Protein AF-A0A927A2H3-F1 (afdb_monomer)

Secondary structure (DSSP, 8-state):
-HHHHTTTTTTT--------TTS-HHHHHHHHHHHHHHHS-S---EEEEES-HHHHHHHHHHHHHTT---S-HHHHB--SHHHHHHHTTS--SEEEEEGGGG--HHHHHHHHHHHHHIIIIIS-TTTTT-HHHHHHHHHHHHHHHTTS---S-HHHHHHHHHHHHHHHHHHB-GGG-BGGGTT--

Radius of gyration: 23.09 Å; Cα contacts (8 Å, |Δi|>4): 149; chains: 1; bounding box: 50×44×57 Å

Organism: NCBI:txid2692883

Nearest PDB structures (foldseek):
  6jde-assembly1_B  TM=3.875E-01  e=3.746E+00  Escherichia coli K-12

Structure (mmCIF, N/CA/C/O backbone):
data_AF-A0A927A2H3-F1
#
_entry.id   AF-A0A927A2H3-F1
#
loop_
_atom_site.group_PDB
_atom_site.id
_atom_site.type_symbol
_atom_site.label_atom_id
_atom_site.label_alt_id
_atom_site.label_comp_id
_atom_site.label_asym_id
_atom_site.label_entity_id
_atom_site.label_seq_id
_atom_site.pdbx_PDB_ins_code
_atom_site.Cartn_x
_atom_site.Cartn_y
_atom_site.Cartn_z
_atom_site.occupancy
_atom_site.B_iso_or_equiv
_atom_site.auth_seq_id
_atom_site.auth_comp_id
_atom_site.auth_asym_id
_atom_site.auth_atom_id
_atom_site.pdbx_PDB_model_num
ATOM 1 N N . MET A 1 1 ? 18.313 -14.661 -8.767 1.00 73.81 1 MET A N 1
ATOM 2 C CA . MET A 1 1 ? 17.438 -15.302 -9.780 1.00 73.81 1 MET A CA 1
ATOM 3 C C . MET A 1 1 ? 16.734 -16.523 -9.220 1.00 73.81 1 MET A C 1
ATOM 5 O O . MET A 1 1 ? 15.547 -16.663 -9.470 1.00 73.81 1 MET A O 1
ATOM 9 N N . GLU A 1 2 ? 17.419 -17.384 -8.462 1.00 78.38 2 GLU A N 1
ATOM 10 C CA . GLU A 1 2 ? 16.807 -18.595 -7.898 1.00 78.38 2 GLU A CA 1
ATOM 11 C C . GLU A 1 2 ? 15.585 -18.305 -7.010 1.00 78.38 2 GLU A C 1
ATOM 13 O O . GLU A 1 2 ? 14.553 -18.943 -7.187 1.00 78.38 2 GLU A O 1
ATOM 18 N N . GLY A 1 3 ? 15.638 -17.254 -6.180 1.00 77.69 3 GLY A N 1
ATOM 19 C CA . GLY A 1 3 ? 14.481 -16.813 -5.388 1.00 77.69 3 GLY A CA 1
ATOM 20 C C . GLY A 1 3 ? 13.256 -16.402 -6.217 1.00 77.69 3 GLY A C 1
ATOM 21 O O . GLY A 1 3 ? 12.135 -16.651 -5.797 1.00 77.69 3 GLY A O 1
ATOM 22 N N . VAL A 1 4 ? 13.448 -15.840 -7.420 1.00 82.38 4 VAL A N 1
ATOM 23 C CA . VAL A 1 4 ? 12.333 -15.487 -8.326 1.00 82.38 4 VAL A CA 1
ATOM 24 C C . VAL A 1 4 ? 11.762 -16.738 -8.985 1.00 82.38 4 VAL A C 1
ATOM 26 O O . VAL A 1 4 ? 10.551 -16.888 -9.081 1.00 82.38 4 VAL A O 1
ATOM 29 N N . LYS A 1 5 ? 12.621 -17.689 -9.374 1.00 82.56 5 LYS A N 1
ATOM 30 C CA . LYS A 1 5 ? 12.173 -18.979 -9.923 1.00 82.56 5 LYS A CA 1
ATOM 31 C C . LYS A 1 5 ? 11.382 -19.807 -8.903 1.00 82.56 5 LYS A C 1
ATOM 33 O O . LYS A 1 5 ? 10.501 -20.559 -9.293 1.00 82.56 5 LYS A O 1
ATOM 38 N N . LYS A 1 6 ? 11.682 -19.650 -7.612 1.00 84.88 6 LYS A N 1
ATOM 39 C CA . LYS A 1 6 ? 11.012 -20.329 -6.493 1.00 84.88 6 LYS A CA 1
ATOM 40 C C . LYS A 1 6 ? 9.976 -19.440 -5.784 1.00 84.88 6 LYS A C 1
ATOM 42 O O . LYS A 1 6 ? 9.579 -19.741 -4.664 1.00 84.88 6 LYS A O 1
ATOM 47 N N . ILE A 1 7 ? 9.501 -18.359 -6.415 1.00 84.19 7 ILE A N 1
ATOM 48 C CA . ILE A 1 7 ? 8.644 -17.360 -5.750 1.00 84.19 7 ILE A CA 1
ATOM 49 C C . ILE A 1 7 ? 7.328 -17.947 -5.215 1.00 84.19 7 ILE A C 1
ATOM 51 O O . ILE A 1 7 ? 6.872 -17.544 -4.149 1.00 84.19 7 ILE A O 1
ATOM 55 N N . GLN A 1 8 ? 6.757 -18.949 -5.894 1.00 80.69 8 GLN A N 1
ATOM 56 C CA . GLN A 1 8 ? 5.567 -19.665 -5.417 1.00 80.69 8 GLN A CA 1
ATOM 57 C C . GLN A 1 8 ? 5.848 -20.458 -4.132 1.00 80.69 8 GLN A C 1
ATOM 59 O O . GLN A 1 8 ? 5.052 -20.411 -3.199 1.00 80.69 8 GLN A O 1
ATOM 64 N N . GLN A 1 9 ? 7.009 -21.116 -4.044 1.00 85.69 9 GLN A N 1
ATOM 65 C CA . GLN A 1 9 ? 7.439 -21.847 -2.842 1.00 85.69 9 GLN A CA 1
ATOM 66 C C . GLN A 1 9 ? 7.682 -20.891 -1.664 1.00 85.69 9 GLN A C 1
ATOM 68 O O . GLN A 1 9 ? 7.466 -21.252 -0.512 1.00 85.69 9 GLN A O 1
ATOM 73 N N . ASN A 1 10 ? 8.046 -19.642 -1.959 1.00 80.19 10 ASN A N 1
ATOM 74 C CA . ASN A 1 10 ? 8.275 -18.593 -0.970 1.00 80.19 10 ASN A CA 1
ATOM 75 C C . ASN A 1 10 ? 7.026 -17.741 -0.674 1.00 80.19 10 ASN A C 1
ATOM 77 O O . ASN A 1 10 ? 7.159 -16.625 -0.169 1.00 80.19 10 ASN A O 1
ATOM 81 N N . GLN A 1 11 ? 5.819 -18.210 -1.014 1.00 81.88 11 GLN A N 1
ATOM 82 C CA . GLN A 1 11 ? 4.564 -17.468 -0.802 1.00 81.88 11 GLN A CA 1
ATOM 83 C C . GLN A 1 11 ? 4.583 -16.049 -1.406 1.00 81.88 11 GLN A C 1
ATOM 85 O O . GLN A 1 11 ? 4.126 -15.086 -0.790 1.00 81.88 11 GLN A O 1
ATOM 90 N N . GLY A 1 12 ? 5.180 -15.884 -2.588 1.00 78.81 12 GLY A N 1
ATOM 91 C CA . GLY A 1 12 ? 5.293 -14.580 -3.246 1.00 78.81 12 GLY A CA 1
ATOM 92 C C . GLY A 1 12 ? 6.477 -13.725 -2.778 1.00 78.81 12 GLY A C 1
ATOM 93 O O . GLY A 1 12 ? 6.676 -12.630 -3.299 1.00 78.81 12 GLY A O 1
ATOM 94 N N . LYS A 1 13 ? 7.275 -14.183 -1.805 1.00 82.38 13 LYS A N 1
ATOM 95 C CA . LYS A 1 13 ? 8.333 -13.378 -1.176 1.00 82.38 13 LYS A CA 1
ATOM 96 C C . LYS A 1 13 ? 9.707 -13.664 -1.778 1.00 82.38 13 LYS A C 1
ATOM 98 O O . LYS A 1 13 ? 10.104 -14.806 -1.993 1.00 82.38 13 LYS A O 1
ATOM 103 N N . LEU A 1 14 ? 10.470 -12.597 -1.997 1.00 82.81 14 LEU A N 1
ATOM 104 C CA . LEU A 1 14 ? 11.853 -12.672 -2.479 1.00 82.81 14 LEU A CA 1
ATOM 105 C C . LEU A 1 14 ? 12.894 -12.470 -1.374 1.00 82.81 14 LEU A C 1
ATOM 107 O O . LEU A 1 14 ? 13.984 -13.029 -1.472 1.00 82.81 14 LEU A O 1
ATOM 111 N N . GLY A 1 15 ? 12.557 -11.700 -0.336 1.00 85.44 15 GLY A N 1
ATOM 112 C CA . GLY A 1 15 ? 13.448 -11.358 0.774 1.00 85.44 15 GLY A CA 1
ATOM 113 C C . GLY A 1 15 ? 13.652 -9.849 0.929 1.00 85.44 15 GLY A C 1
ATOM 114 O O . GLY A 1 15 ? 13.016 -9.049 0.244 1.00 85.44 15 GLY A O 1
ATOM 115 N N . VAL A 1 16 ? 14.540 -9.472 1.850 1.00 88.88 16 VAL A N 1
ATOM 116 C CA . VAL A 1 16 ? 14.915 -8.078 2.125 1.00 88.88 16 VAL A CA 1
ATOM 117 C C . VAL A 1 16 ? 16.302 -7.819 1.555 1.00 88.88 16 VAL A C 1
ATOM 119 O O . VAL A 1 16 ? 17.220 -8.608 1.765 1.00 88.88 16 VAL A O 1
ATOM 122 N N . PHE A 1 17 ? 16.455 -6.702 0.846 1.00 87.31 17 PHE A N 1
ATOM 123 C CA . PHE A 1 17 ? 17.740 -6.275 0.305 1.00 87.31 17 PHE A CA 1
ATOM 124 C C . PHE A 1 17 ? 18.186 -4.980 0.985 1.00 87.31 17 PHE A C 1
ATOM 126 O O . PHE A 1 17 ? 17.511 -3.952 0.872 1.00 87.31 17 PHE A O 1
ATOM 133 N N . TRP A 1 18 ? 19.297 -5.049 1.721 1.00 89.50 18 TRP A N 1
ATOM 134 C CA . TRP A 1 18 ? 19.827 -3.942 2.517 1.00 89.50 18 TRP A CA 1
ATOM 135 C C . TRP A 1 18 ? 20.970 -3.234 1.793 1.00 89.50 18 TRP A C 1
ATOM 137 O O . TRP A 1 18 ? 21.848 -3.875 1.224 1.00 89.50 18 TRP A O 1
ATOM 147 N N . HIS A 1 19 ? 20.967 -1.905 1.842 1.00 88.12 19 HIS A N 1
ATOM 148 C CA . HIS A 1 19 ? 21.968 -1.042 1.225 1.00 88.12 19 HIS A CA 1
ATOM 149 C C . HIS A 1 19 ? 22.320 0.106 2.162 1.00 88.12 19 HIS A C 1
ATOM 151 O O . HIS A 1 19 ? 21.474 0.576 2.920 1.00 88.12 19 HIS A O 1
ATOM 157 N N . THR A 1 20 ? 23.542 0.619 2.039 1.00 88.81 20 THR A N 1
ATOM 158 C CA . THR A 1 20 ? 23.899 1.931 2.586 1.00 88.81 20 THR A CA 1
ATOM 159 C C . THR A 1 20 ? 23.332 3.046 1.701 1.00 88.81 20 THR A C 1
ATOM 161 O O . THR A 1 20 ? 23.104 2.859 0.499 1.00 88.81 20 THR A O 1
ATOM 164 N N . GLN A 1 21 ? 23.084 4.224 2.275 1.00 84.62 21 GLN A N 1
ATOM 165 C CA . GLN A 1 21 ? 22.624 5.386 1.512 1.00 84.62 21 GLN A CA 1
ATOM 166 C C . GLN A 1 21 ? 23.661 5.787 0.451 1.00 84.62 21 GLN A C 1
ATOM 168 O O . GLN A 1 21 ? 24.862 5.725 0.693 1.00 84.62 21 GLN A O 1
ATOM 173 N N . GLY A 1 22 ? 23.198 6.168 -0.743 1.00 82.12 22 GLY A N 1
ATOM 174 C CA . GLY A 1 22 ? 24.074 6.576 -1.849 1.00 82.12 22 GLY A CA 1
ATOM 175 C C . GLY A 1 22 ? 24.763 5.430 -2.603 1.00 82.12 22 GLY A C 1
ATOM 176 O O . GLY A 1 22 ? 25.359 5.672 -3.643 1.00 82.12 22 GLY A O 1
ATOM 177 N N . SER A 1 23 ? 24.622 4.171 -2.171 1.00 87.00 23 SER A N 1
ATOM 178 C CA . SER A 1 23 ? 25.273 3.004 -2.803 1.00 87.00 23 SER A CA 1
ATOM 179 C C . SER A 1 23 ? 24.677 2.547 -4.147 1.00 87.00 23 SER A C 1
ATOM 181 O O . SER A 1 23 ? 24.986 1.458 -4.623 1.00 87.00 23 SER A O 1
ATOM 183 N N . GLY A 1 24 ? 23.787 3.332 -4.764 1.00 90.56 24 GLY A N 1
ATOM 184 C CA . GLY A 1 24 ? 23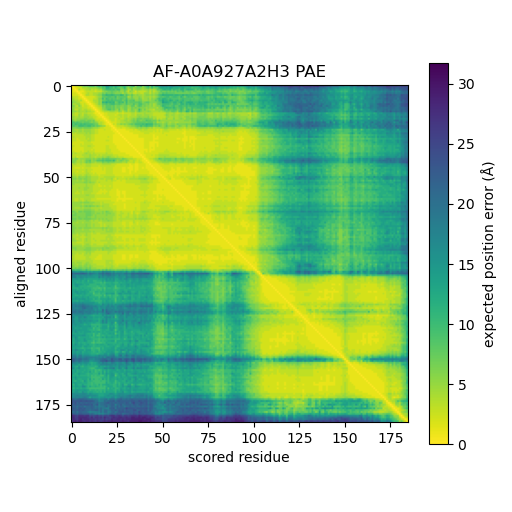.166 2.965 -6.044 1.00 90.56 24 GLY A CA 1
ATOM 185 C C . GLY A 1 24 ? 22.043 1.922 -5.935 1.00 90.56 24 GLY A C 1
ATOM 186 O O . GLY A 1 24 ? 21.832 1.126 -6.854 1.00 90.56 24 GLY A O 1
ATOM 187 N N . LYS A 1 25 ? 21.287 1.923 -4.827 1.00 93.81 25 LYS A N 1
ATOM 188 C CA . LYS A 1 25 ? 20.136 1.021 -4.630 1.00 93.81 25 LYS A CA 1
ATOM 189 C C . LYS A 1 25 ? 19.131 1.089 -5.793 1.00 93.81 25 LYS A C 1
ATOM 191 O O . LYS A 1 25 ? 18.670 0.047 -6.246 1.00 93.81 25 LYS A O 1
ATOM 196 N N . SER A 1 26 ? 18.816 2.283 -6.304 1.00 93.38 26 SER A N 1
ATOM 197 C CA . SER A 1 26 ? 17.890 2.465 -7.437 1.00 93.38 26 SER A CA 1
ATOM 198 C C . SER A 1 26 ? 18.386 1.772 -8.710 1.00 93.38 26 SER A C 1
ATOM 200 O O . SER A 1 26 ? 17.640 1.011 -9.319 1.00 93.38 26 SER A O 1
ATOM 202 N N . TYR A 1 27 ? 19.663 1.929 -9.065 1.00 95.25 27 TYR A N 1
ATOM 203 C CA . TYR A 1 27 ? 20.268 1.225 -10.202 1.00 95.25 27 TYR A CA 1
ATOM 204 C C . TYR A 1 27 ? 20.274 -0.293 -10.015 1.00 95.25 27 TYR A C 1
ATOM 206 O O . TYR A 1 27 ? 20.009 -1.035 -10.959 1.00 95.25 27 TYR A O 1
ATOM 214 N N . SER A 1 28 ? 20.489 -0.777 -8.789 1.00 94.81 28 SER A N 1
ATOM 215 C CA . SER A 1 28 ? 20.369 -2.209 -8.488 1.00 94.81 28 SER A CA 1
ATOM 216 C C . SER A 1 28 ? 18.958 -2.740 -8.791 1.00 94.81 28 SER A C 1
ATOM 218 O O . SER A 1 28 ? 18.825 -3.832 -9.344 1.00 94.81 28 SER A O 1
ATOM 220 N N . MET A 1 29 ? 17.905 -1.955 -8.518 1.00 95.44 29 MET A N 1
ATOM 221 C CA . MET A 1 29 ? 16.524 -2.299 -8.897 1.00 95.44 29 MET A CA 1
ATOM 222 C C . MET A 1 29 ? 16.330 -2.326 -10.420 1.00 95.44 29 MET A C 1
ATOM 224 O O . MET A 1 29 ? 15.690 -3.245 -10.938 1.00 95.44 29 MET A O 1
ATOM 228 N N . VAL A 1 30 ? 16.906 -1.363 -11.149 1.00 96.81 30 VAL A N 1
ATOM 229 C CA . VAL A 1 30 ? 16.882 -1.334 -12.624 1.00 96.81 30 VAL A CA 1
ATOM 230 C C . VAL A 1 30 ? 17.519 -2.604 -13.190 1.00 96.81 30 VAL A C 1
ATOM 232 O O . VAL A 1 30 ? 16.892 -3.324 -13.963 1.00 96.81 30 VAL A O 1
ATOM 235 N N . PHE A 1 31 ? 18.737 -2.946 -12.763 1.00 95.50 31 PHE A N 1
ATOM 236 C CA . PHE A 1 31 ? 19.418 -4.151 -13.244 1.00 95.50 31 PHE A CA 1
ATOM 237 C C . PHE A 1 31 ? 18.660 -5.429 -12.889 1.00 95.50 31 PHE A C 1
ATOM 239 O O . PHE A 1 31 ? 18.587 -6.352 -13.703 1.00 95.50 31 PHE A O 1
ATOM 246 N N . PHE A 1 32 ? 18.082 -5.490 -11.689 1.00 94.94 32 PHE A N 1
ATOM 247 C CA . PHE A 1 32 ? 17.291 -6.630 -11.248 1.00 94.94 32 PHE A CA 1
ATOM 248 C C . PHE A 1 32 ? 16.033 -6.824 -12.101 1.00 94.94 32 PHE A C 1
ATOM 250 O O . PHE A 1 32 ? 15.827 -7.916 -12.637 1.00 94.94 32 PHE A O 1
ATOM 257 N N . SER A 1 33 ? 15.234 -5.769 -12.271 1.00 95.81 33 SER A N 1
ATOM 258 C CA . SER A 1 33 ? 14.005 -5.818 -13.069 1.00 95.81 33 SER A CA 1
ATOM 259 C C . SER A 1 33 ? 14.293 -6.170 -14.529 1.00 95.81 33 SER A C 1
ATOM 261 O O . SER A 1 33 ? 13.710 -7.113 -15.062 1.00 95.81 33 SER A O 1
ATOM 263 N N . GLN A 1 34 ? 15.299 -5.540 -15.140 1.00 96.44 34 GLN A N 1
ATOM 264 C CA . GLN A 1 34 ? 15.718 -5.845 -16.511 1.00 96.44 34 GLN A CA 1
ATOM 265 C C . GLN A 1 34 ? 16.236 -7.279 -16.665 1.00 96.44 34 GLN A C 1
ATOM 267 O O . GLN A 1 34 ? 16.023 -7.920 -17.695 1.00 96.44 34 GLN A O 1
ATOM 272 N N . LYS A 1 35 ? 16.916 -7.825 -15.650 1.00 95.56 35 LYS A N 1
ATOM 273 C CA . LYS A 1 35 ? 17.359 -9.224 -15.674 1.00 95.56 35 LYS A CA 1
ATOM 274 C C . LYS A 1 35 ? 16.177 -10.188 -15.640 1.00 95.56 35 LYS A C 1
ATOM 276 O O . LYS A 1 35 ? 16.239 -11.204 -16.327 1.00 95.56 35 LYS A O 1
ATOM 281 N N . ILE A 1 36 ? 15.129 -9.886 -14.875 1.00 94.62 36 ILE A N 1
ATOM 282 C CA . ILE A 1 36 ? 13.890 -10.675 -14.864 1.00 94.62 36 ILE A CA 1
ATOM 283 C C . ILE A 1 36 ? 13.220 -10.613 -16.234 1.00 94.62 36 ILE A C 1
ATOM 285 O O . ILE A 1 36 ? 13.047 -11.667 -16.840 1.00 94.62 36 ILE A O 1
ATOM 289 N N . LEU A 1 37 ? 12.963 -9.410 -16.755 1.00 94.12 37 LEU A N 1
ATOM 290 C CA . LEU A 1 37 ? 12.296 -9.201 -18.047 1.00 94.12 37 LEU A CA 1
ATOM 291 C C . LEU A 1 37 ? 13.011 -9.907 -19.210 1.00 94.12 37 LEU A C 1
ATOM 293 O O . LEU A 1 37 ? 12.372 -10.375 -20.143 1.00 94.12 37 LEU A O 1
ATOM 297 N N . ARG A 1 38 ? 14.344 -10.024 -19.154 1.00 94.00 38 ARG A N 1
ATOM 298 C CA . ARG A 1 38 ? 15.142 -10.713 -20.186 1.00 94.00 38 ARG A CA 1
ATOM 299 C C . ARG A 1 38 ? 15.228 -12.228 -20.027 1.00 94.00 38 ARG A C 1
ATOM 301 O O . ARG A 1 38 ? 15.578 -12.907 -20.990 1.00 94.00 38 ARG A O 1
ATOM 308 N N . LYS A 1 39 ? 15.092 -12.761 -18.809 1.00 95.12 39 LYS A N 1
ATOM 309 C CA . LYS A 1 39 ? 15.448 -14.163 -18.502 1.00 95.12 39 LYS A CA 1
ATOM 310 C C . LYS A 1 39 ? 14.273 -15.020 -18.062 1.00 95.12 39 LYS A C 1
ATOM 312 O O . LYS A 1 39 ? 14.422 -16.240 -18.061 1.00 95.12 39 LYS A O 1
ATOM 317 N N . LEU A 1 40 ? 13.164 -14.421 -17.646 1.00 91.81 40 LEU A N 1
ATOM 318 C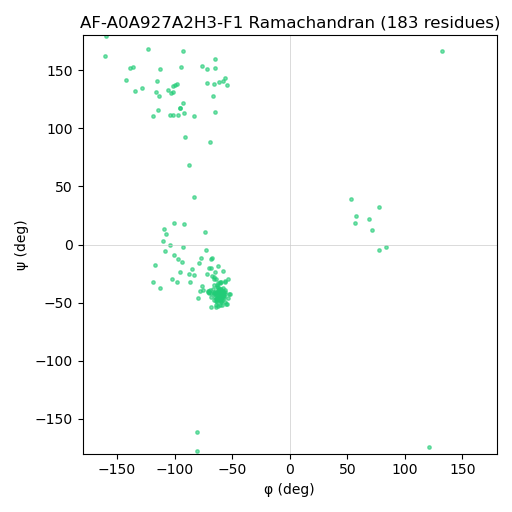 CA . LEU A 1 40 ? 11.967 -15.132 -17.221 1.00 91.81 40 LEU A CA 1
ATOM 319 C C . LEU A 1 40 ? 10.831 -14.804 -18.182 1.00 91.81 40 LEU A C 1
ATOM 321 O O . LEU A 1 40 ? 10.586 -13.643 -18.484 1.00 91.81 40 LEU A O 1
ATOM 325 N N . ILE A 1 41 ? 10.152 -15.846 -18.651 1.00 88.69 41 ILE A N 1
ATOM 326 C CA . ILE A 1 41 ? 8.976 -15.718 -19.511 1.00 88.69 41 ILE A CA 1
ATOM 327 C C . ILE A 1 41 ? 7.810 -15.207 -18.655 1.00 88.69 41 ILE A C 1
ATOM 329 O O . ILE A 1 41 ? 7.644 -15.649 -17.516 1.00 88.69 41 ILE A O 1
ATOM 333 N N . GLY A 1 42 ? 7.021 -14.282 -19.198 1.00 87.88 42 GLY A N 1
ATOM 334 C CA . GLY A 1 42 ? 5.816 -13.744 -18.568 1.00 87.88 42 GLY A CA 1
ATOM 335 C C . GLY A 1 42 ? 5.747 -12.219 -18.613 1.00 87.88 42 GLY A C 1
ATOM 336 O O . GLY A 1 42 ? 6.744 -11.546 -18.877 1.00 87.88 42 GLY A O 1
ATOM 337 N N . ASN A 1 43 ? 4.563 -11.692 -18.314 1.00 88.50 43 ASN A N 1
ATOM 338 C CA . ASN A 1 43 ? 4.306 -10.256 -18.249 1.00 88.50 43 ASN A CA 1
ATOM 339 C C . ASN A 1 43 ? 4.549 -9.787 -16.813 1.00 88.50 43 ASN A C 1
ATOM 341 O O . ASN A 1 43 ? 3.690 -9.921 -15.944 1.00 88.50 43 ASN A O 1
ATOM 345 N N . TRP A 1 44 ? 5.775 -9.336 -16.546 1.00 93.06 44 TRP A N 1
ATOM 346 C CA . TRP A 1 44 ? 6.191 -8.880 -15.222 1.00 93.06 44 TRP A CA 1
ATOM 347 C C . TRP A 1 44 ? 5.996 -7.372 -15.086 1.00 93.06 44 TRP A C 1
ATOM 349 O O . TRP A 1 44 ? 6.636 -6.600 -15.798 1.00 93.06 44 TRP A O 1
ATOM 359 N N . THR A 1 45 ? 5.207 -6.972 -14.095 1.00 95.06 45 THR A N 1
ATOM 360 C CA . THR A 1 45 ? 5.079 -5.576 -13.665 1.00 95.06 45 THR A CA 1
ATOM 361 C C . THR A 1 45 ? 5.867 -5.353 -12.381 1.00 95.06 45 THR A C 1
ATOM 363 O O . THR A 1 45 ? 5.730 -6.094 -11.404 1.00 95.06 45 THR A O 1
ATOM 366 N N . PHE A 1 46 ? 6.689 -4.307 -12.358 1.00 96.75 46 PHE A N 1
ATOM 367 C CA . PHE A 1 46 ? 7.413 -3.863 -11.173 1.00 96.75 46 PHE A CA 1
ATOM 368 C C . PHE A 1 46 ? 6.706 -2.655 -10.565 1.00 96.75 46 PHE A C 1
ATOM 370 O O . PHE A 1 46 ? 6.718 -1.570 -11.139 1.00 96.75 46 PHE A O 1
ATOM 377 N N . LEU A 1 47 ? 6.122 -2.843 -9.381 1.00 97.12 47 LEU A N 1
ATOM 378 C CA . LEU A 1 47 ? 5.541 -1.764 -8.586 1.00 97.12 47 LEU A CA 1
ATOM 379 C C . LEU A 1 47 ? 6.591 -1.203 -7.618 1.00 97.12 47 LEU A C 1
ATOM 381 O O . LEU A 1 47 ? 7.022 -1.885 -6.686 1.00 97.12 47 LEU A O 1
ATOM 385 N N . ILE A 1 48 ? 6.991 0.046 -7.833 1.00 97.00 48 ILE A N 1
ATOM 386 C CA . ILE A 1 48 ? 7.897 0.799 -6.971 1.00 97.00 48 ILE A CA 1
ATOM 387 C C . ILE A 1 48 ? 7.040 1.640 -6.024 1.00 97.00 48 ILE A C 1
ATOM 389 O O . ILE A 1 48 ? 6.297 2.517 -6.460 1.00 97.00 48 ILE A O 1
ATOM 393 N N . ILE A 1 49 ? 7.152 1.370 -4.721 1.00 96.06 49 ILE A N 1
ATOM 394 C CA . ILE A 1 49 ? 6.449 2.119 -3.675 1.00 96.06 49 ILE A CA 1
ATOM 395 C C . ILE A 1 49 ? 7.465 2.879 -2.828 1.00 96.06 49 ILE A C 1
ATOM 397 O O . ILE A 1 49 ? 8.411 2.287 -2.302 1.00 96.06 49 ILE A O 1
ATOM 401 N N . THR A 1 50 ? 7.246 4.178 -2.674 1.00 95.19 50 THR A N 1
ATOM 402 C CA . THR A 1 50 ? 8.062 5.091 -1.865 1.00 95.19 50 THR A CA 1
ATOM 403 C C . THR A 1 50 ? 7.192 5.792 -0.818 1.00 95.19 50 THR A C 1
ATOM 405 O O . THR A 1 50 ? 5.968 5.690 -0.847 1.00 95.19 50 THR A O 1
ATOM 408 N N . ASP A 1 51 ? 7.791 6.467 0.159 1.00 93.44 51 ASP A N 1
ATOM 409 C CA . ASP A 1 51 ? 7.076 7.191 1.220 1.00 93.44 51 ASP A CA 1
ATOM 410 C C . ASP A 1 51 ? 7.144 8.718 1.088 1.00 93.44 51 ASP A C 1
ATOM 412 O O . ASP A 1 51 ? 6.471 9.437 1.829 1.00 93.44 51 ASP A O 1
ATOM 416 N N . ARG A 1 52 ? 7.919 9.222 0.122 1.00 93.19 52 ARG A N 1
ATOM 417 C CA . ARG A 1 52 ? 8.172 10.648 -0.098 1.00 93.19 52 ARG A CA 1
ATOM 418 C C . ARG A 1 52 ? 8.232 10.993 -1.580 1.00 93.19 52 ARG A C 1
ATOM 420 O O . ARG A 1 52 ? 8.812 10.248 -2.363 1.00 93.19 52 ARG A O 1
ATOM 427 N N . GLU A 1 53 ? 7.681 12.153 -1.928 1.00 94.75 53 GLU A N 1
ATOM 428 C CA . GLU A 1 53 ? 7.592 12.648 -3.309 1.00 94.75 53 GLU A CA 1
ATOM 429 C C . GLU A 1 53 ? 8.964 12.887 -3.941 1.00 94.75 53 GLU A C 1
ATOM 431 O O . GLU A 1 53 ? 9.234 12.408 -5.037 1.00 94.75 53 GLU A O 1
ATOM 436 N N . ASP A 1 54 ? 9.874 13.541 -3.224 1.00 96.12 54 ASP A N 1
ATOM 437 C CA . ASP A 1 54 ? 11.208 13.843 -3.740 1.00 96.12 54 ASP A CA 1
ATOM 438 C C . ASP A 1 54 ? 12.051 12.579 -3.981 1.00 96.12 54 ASP A C 1
ATOM 440 O O . ASP A 1 54 ? 12.823 12.510 -4.940 1.00 96.12 54 ASP A O 1
ATOM 444 N N . LEU A 1 55 ? 11.880 11.557 -3.136 1.00 94.19 55 LEU A N 1
ATOM 445 C CA . LEU A 1 55 ? 12.508 10.250 -3.316 1.00 94.19 55 LEU A CA 1
ATOM 446 C C . LEU A 1 55 ? 11.899 9.490 -4.503 1.00 94.19 55 LEU A C 1
ATOM 448 O O . LEU A 1 55 ? 12.640 8.879 -5.276 1.00 94.19 55 LEU A O 1
ATOM 452 N N . ASP A 1 56 ? 10.573 9.530 -4.654 1.00 96.31 56 ASP A N 1
ATOM 453 C CA . ASP A 1 56 ? 9.854 8.957 -5.798 1.00 96.31 56 ASP A CA 1
ATOM 454 C C . ASP A 1 56 ? 10.367 9.539 -7.116 1.00 96.31 56 ASP A C 1
ATOM 456 O O . ASP A 1 56 ? 10.769 8.794 -8.009 1.00 96.31 56 ASP A O 1
ATOM 460 N N . ASP A 1 57 ? 10.468 10.867 -7.188 1.00 96.12 57 ASP A N 1
ATOM 461 C CA . ASP A 1 57 ? 10.966 11.591 -8.354 1.00 96.12 57 ASP A CA 1
ATOM 462 C C . ASP A 1 57 ? 12.403 11.209 -8.704 1.00 96.12 57 ASP A C 1
ATOM 464 O O . ASP A 1 57 ? 12.735 11.012 -9.876 1.00 96.12 57 ASP A O 1
ATOM 468 N N . GLN A 1 58 ? 13.275 11.079 -7.701 1.00 94.94 58 GLN A N 1
ATOM 469 C CA . GLN A 1 58 ? 14.655 10.645 -7.914 1.00 94.94 58 GLN A CA 1
ATOM 470 C C . GLN A 1 58 ? 14.728 9.213 -8.450 1.00 94.94 58 GLN A C 1
ATOM 472 O O . GLN A 1 58 ? 15.526 8.920 -9.344 1.00 94.94 58 GLN A O 1
ATOM 477 N N . ILE A 1 59 ? 13.920 8.296 -7.913 1.00 96.00 59 ILE A N 1
ATOM 478 C CA . ILE A 1 59 ? 13.904 6.904 -8.370 1.00 96.00 59 ILE A CA 1
ATOM 479 C C . ILE A 1 59 ? 13.327 6.821 -9.784 1.00 96.00 59 ILE A C 1
ATOM 481 O O . ILE A 1 59 ? 13.952 6.187 -10.634 1.00 96.00 59 ILE A O 1
ATOM 485 N N . TYR A 1 60 ? 12.216 7.503 -10.063 1.00 96.88 60 TYR A N 1
ATOM 486 C CA . TYR A 1 60 ? 11.630 7.580 -11.399 1.00 96.88 60 TYR A CA 1
ATOM 487 C C . TYR A 1 60 ? 12.649 8.089 -12.427 1.00 96.88 60 TYR A C 1
ATOM 489 O O . TYR A 1 60 ? 12.911 7.413 -13.423 1.00 96.88 60 TYR A O 1
ATOM 497 N N . LYS A 1 61 ? 13.316 9.219 -12.149 1.00 95.69 61 LYS A N 1
ATOM 498 C CA . LYS A 1 61 ? 14.351 9.780 -13.034 1.00 95.69 61 LYS A CA 1
ATOM 499 C C . LYS A 1 61 ? 15.490 8.799 -13.296 1.00 95.69 61 LYS A C 1
ATOM 501 O O . LYS A 1 61 ? 15.930 8.692 -14.432 1.00 95.69 61 LYS A O 1
ATOM 506 N N . ASN A 1 62 ? 15.936 8.035 -12.295 1.00 95.88 62 ASN A N 1
ATOM 507 C CA . ASN A 1 62 ? 16.958 7.002 -12.506 1.00 95.88 62 ASN A CA 1
ATOM 508 C C . ASN A 1 62 ? 16.498 5.917 -13.497 1.00 95.88 62 ASN A C 1
ATOM 510 O O . ASN A 1 62 ? 17.287 5.474 -14.329 1.00 95.88 62 ASN A O 1
ATOM 514 N N . PHE A 1 63 ? 15.234 5.492 -13.429 1.00 97.56 63 PHE A N 1
ATOM 515 C CA . PHE A 1 63 ? 14.670 4.515 -14.365 1.00 97.56 63 PHE A CA 1
ATOM 516 C C . PHE A 1 63 ? 14.486 5.111 -15.772 1.00 97.56 63 PHE A C 1
ATOM 518 O O . PHE A 1 63 ? 14.816 4.458 -16.764 1.00 97.56 63 PHE A O 1
ATOM 525 N N . ALA A 1 64 ? 14.023 6.359 -15.866 1.00 95.81 64 ALA A N 1
ATOM 526 C CA . ALA A 1 64 ? 13.883 7.073 -17.132 1.00 95.81 64 ALA A CA 1
ATOM 527 C C . ALA A 1 64 ? 15.246 7.307 -17.811 1.00 95.81 64 ALA A C 1
ATOM 529 O O . ALA A 1 64 ? 15.416 6.976 -18.981 1.00 95.81 64 ALA A O 1
ATOM 530 N N . TYR A 1 65 ? 16.257 7.779 -17.072 1.00 95.31 65 TYR A N 1
ATOM 531 C CA . TYR A 1 65 ? 17.618 7.983 -17.589 1.00 95.31 65 TYR A CA 1
ATOM 532 C C . TYR A 1 65 ? 18.317 6.680 -17.979 1.00 95.31 65 TYR A C 1
ATOM 534 O O . TYR A 1 65 ? 19.122 6.671 -18.906 1.00 95.31 65 TYR A O 1
ATOM 542 N N . ALA A 1 66 ? 17.988 5.566 -17.323 1.00 96.00 66 ALA A N 1
ATOM 543 C CA . ALA A 1 66 ? 18.443 4.245 -17.744 1.00 96.00 66 ALA A CA 1
ATOM 544 C C . ALA A 1 66 ? 17.734 3.730 -19.016 1.00 96.00 66 ALA A C 1
ATOM 546 O O . ALA A 1 66 ? 18.075 2.650 -19.501 1.00 96.00 66 ALA A O 1
ATOM 547 N N . GLY A 1 67 ? 16.740 4.460 -19.535 1.00 95.81 67 GLY A N 1
ATOM 548 C CA . GLY A 1 67 ? 15.979 4.105 -20.732 1.00 95.81 67 GLY A CA 1
ATOM 549 C C . GLY A 1 67 ? 15.068 2.891 -20.549 1.00 95.81 67 GLY A C 1
ATOM 550 O O . GLY A 1 67 ? 14.756 2.217 -21.528 1.00 95.81 67 GLY A O 1
ATOM 551 N N . VAL A 1 68 ? 14.689 2.553 -19.308 1.00 96.25 68 VAL A N 1
ATOM 552 C CA . VAL A 1 68 ? 13.859 1.362 -19.035 1.00 96.25 68 VAL A CA 1
ATOM 553 C C . VAL A 1 68 ? 12.370 1.677 -18.935 1.00 96.25 68 VAL A C 1
ATOM 555 O O . VAL A 1 68 ? 11.551 0.797 -19.189 1.00 96.25 68 VAL A O 1
ATOM 558 N N . VAL A 1 69 ? 12.023 2.924 -18.615 1.00 95.31 69 VAL A N 1
ATOM 559 C CA . VAL A 1 69 ? 10.653 3.447 -18.680 1.00 95.31 69 VAL A CA 1
ATOM 560 C C . VAL A 1 69 ? 10.507 4.177 -20.008 1.00 95.31 69 VAL A C 1
ATOM 562 O O . VAL A 1 69 ? 11.152 5.200 -20.223 1.00 95.31 69 VAL A O 1
ATOM 565 N N . THR A 1 70 ? 9.708 3.616 -20.913 1.00 91.25 70 THR A N 1
ATOM 566 C CA . THR A 1 70 ? 9.459 4.172 -22.257 1.00 91.25 70 THR A CA 1
ATOM 567 C C . THR A 1 70 ? 8.129 4.911 -22.357 1.00 91.25 70 THR A C 1
ATOM 569 O O . THR A 1 70 ? 7.837 5.525 -23.377 1.00 91.25 70 THR A O 1
ATOM 572 N N . GLU A 1 71 ? 7.311 4.805 -21.318 1.00 93.44 71 GLU A N 1
ATOM 573 C CA . GLU A 1 71 ? 5.954 5.329 -21.253 1.00 93.44 71 GLU A CA 1
ATOM 574 C C . GLU A 1 71 ? 5.954 6.723 -20.606 1.00 93.44 71 GLU A C 1
ATOM 576 O O . GLU A 1 71 ? 6.849 7.022 -19.805 1.00 93.44 71 GLU A O 1
ATOM 581 N N . PRO A 1 72 ? 4.978 7.591 -20.923 1.00 93.62 72 PRO A N 1
ATOM 582 C CA . PRO A 1 72 ? 4.875 8.904 -20.301 1.00 93.62 72 PRO A CA 1
ATOM 583 C C . PRO A 1 72 ? 4.746 8.827 -18.772 1.00 93.62 72 PRO A C 1
ATOM 585 O O . PRO A 1 72 ? 4.013 8.003 -18.227 1.00 93.62 72 PRO A O 1
ATOM 588 N N . GLU A 1 73 ? 5.413 9.744 -18.068 1.00 93.19 73 GLU A N 1
ATOM 589 C CA . GLU A 1 73 ? 5.485 9.765 -16.599 1.00 93.19 73 GLU A CA 1
ATOM 590 C C . GLU A 1 73 ? 4.112 9.691 -15.915 1.00 93.19 73 GLU A C 1
ATOM 592 O O . GLU A 1 73 ? 3.921 8.974 -14.931 1.00 93.19 73 GLU A O 1
ATOM 597 N N . GLN A 1 74 ? 3.145 10.437 -16.445 1.00 91.81 74 GLN A N 1
ATOM 598 C CA . GLN A 1 74 ? 1.794 10.535 -15.905 1.00 91.81 74 GLN A CA 1
ATOM 599 C C . GLN A 1 74 ? 0.972 9.246 -16.040 1.00 91.81 74 GLN A C 1
ATOM 601 O O . GLN A 1 74 ? -0.017 9.099 -15.319 1.00 91.81 74 GLN A O 1
ATOM 606 N N . GLU A 1 75 ? 1.359 8.346 -16.945 1.00 94.31 75 GLU A N 1
ATOM 607 C CA . GLU A 1 75 ? 0.679 7.069 -17.196 1.00 94.31 75 GLU A CA 1
ATOM 608 C C . GLU A 1 75 ? 1.203 5.980 -16.256 1.00 94.31 75 GLU A C 1
ATOM 610 O O . GLU A 1 75 ? 0.434 5.169 -15.759 1.00 94.31 75 GLU A O 1
ATOM 615 N N . VAL A 1 76 ? 2.483 6.033 -15.879 1.00 96.00 76 VAL A N 1
ATOM 616 C CA . VAL A 1 76 ? 3.098 5.038 -14.982 1.00 96.00 76 VAL A CA 1
ATOM 617 C C . VAL A 1 76 ? 3.056 5.419 -13.498 1.00 96.00 76 VAL A C 1
ATOM 619 O O . VAL A 1 76 ? 3.511 4.653 -12.646 1.00 96.00 76 VAL A O 1
ATOM 622 N N . ARG A 1 77 ? 2.521 6.595 -13.146 1.00 96.62 77 ARG A N 1
ATOM 623 C CA . ARG A 1 77 ? 2.394 7.059 -11.753 1.00 96.62 77 ARG A CA 1
ATOM 624 C C . ARG A 1 77 ? 0.962 6.931 -11.238 1.00 96.62 77 ARG A C 1
ATOM 626 O O . ARG A 1 77 ? 0.067 7.705 -11.589 1.00 96.62 77 ARG A O 1
ATOM 633 N N . ALA A 1 78 ? 0.749 6.013 -10.297 1.00 95.75 78 ALA A N 1
ATOM 634 C CA . ALA A 1 78 ? -0.557 5.847 -9.669 1.00 95.75 78 ALA A CA 1
ATOM 635 C C . ALA A 1 78 ? -0.931 7.088 -8.841 1.00 95.75 78 ALA A C 1
ATOM 637 O O . ALA A 1 78 ? -0.112 7.661 -8.117 1.00 95.75 78 ALA A O 1
ATOM 638 N N . LYS A 1 79 ? -2.198 7.506 -8.925 1.00 92.06 79 LYS A N 1
ATOM 639 C CA . LYS A 1 79 ? -2.706 8.733 -8.276 1.00 92.06 79 LYS A CA 1
ATOM 640 C C . LYS A 1 79 ? -3.394 8.430 -6.947 1.00 92.06 79 LYS A C 1
ATOM 642 O O . LYS A 1 79 ? -3.321 9.222 -6.017 1.00 92.06 79 LYS A O 1
ATOM 647 N N . ASN A 1 80 ? -4.030 7.268 -6.862 1.00 90.44 80 ASN A N 1
ATOM 648 C CA . ASN A 1 80 ? -4.739 6.745 -5.700 1.00 90.44 80 ASN A CA 1
ATOM 649 C C . ASN A 1 80 ? -4.867 5.214 -5.839 1.00 90.44 80 ASN A C 1
ATOM 651 O O . ASN A 1 80 ? -4.410 4.637 -6.830 1.00 90.44 80 ASN A O 1
ATOM 655 N N . ALA A 1 81 ? -5.491 4.563 -4.855 1.00 87.88 81 ALA A N 1
ATOM 656 C CA . ALA A 1 81 ? -5.692 3.113 -4.848 1.00 87.88 81 ALA A CA 1
ATOM 657 C C . ALA A 1 81 ? -6.483 2.588 -6.060 1.00 87.88 81 ALA A C 1
ATOM 659 O O . ALA A 1 81 ? -6.118 1.555 -6.615 1.00 87.88 81 ALA A O 1
ATOM 660 N N . GLU A 1 82 ? -7.531 3.293 -6.493 1.00 88.25 82 GLU A N 1
ATOM 661 C CA . GLU A 1 82 ? -8.342 2.870 -7.643 1.00 88.25 82 GLU A CA 1
ATOM 662 C C . GLU A 1 82 ? -7.576 3.024 -8.960 1.00 88.25 82 GLU A C 1
ATOM 664 O O . GLU A 1 82 ? -7.596 2.116 -9.787 1.00 88.25 82 GLU A O 1
ATOM 669 N N . HIS A 1 83 ? -6.811 4.108 -9.120 1.00 93.62 83 HIS A N 1
ATOM 670 C CA . HIS A 1 83 ? -5.928 4.279 -10.272 1.00 93.62 83 HIS A CA 1
ATOM 671 C C . HIS A 1 83 ? -4.854 3.184 -10.310 1.00 93.62 83 HIS A C 1
ATOM 673 O O . HIS A 1 83 ? -4.624 2.607 -11.364 1.00 93.62 83 HIS A O 1
ATOM 679 N N . LEU A 1 84 ? -4.253 2.817 -9.167 1.00 94.69 84 LEU A N 1
ATOM 680 C CA . LEU A 1 84 ? -3.299 1.703 -9.128 1.00 94.69 84 LEU A CA 1
ATOM 681 C C . LEU A 1 84 ? -3.941 0.383 -9.588 1.00 94.69 84 LEU A C 1
ATOM 683 O O . LEU A 1 84 ? -3.318 -0.368 -10.331 1.00 94.69 84 LEU A O 1
ATOM 687 N N . LYS A 1 85 ? -5.176 0.086 -9.159 1.00 91.75 85 LYS A N 1
ATOM 688 C CA . LYS A 1 85 ? -5.890 -1.128 -9.593 1.00 91.75 85 LYS A CA 1
ATOM 689 C C . LYS A 1 85 ? -6.138 -1.154 -11.099 1.00 91.75 85 LYS A C 1
ATOM 691 O O . LYS A 1 85 ? -6.187 -2.245 -11.658 1.00 91.75 85 LYS A O 1
ATOM 696 N N . LEU A 1 86 ? -6.344 0.007 -11.723 1.00 95.00 86 LEU A N 1
ATOM 697 C CA . LEU A 1 86 ? -6.474 0.121 -13.174 1.00 95.00 86 LEU A CA 1
ATOM 698 C C . LEU A 1 86 ? -5.136 -0.186 -13.855 1.00 95.00 86 LEU A C 1
ATOM 700 O O . LEU A 1 86 ? -5.076 -1.132 -14.630 1.00 95.00 86 LEU A O 1
ATOM 704 N N . LEU A 1 87 ? -4.062 0.506 -13.460 1.00 96.25 87 LEU A N 1
ATOM 705 C CA . LEU A 1 87 ? -2.724 0.310 -14.033 1.00 96.25 87 LEU A CA 1
ATOM 706 C C . LEU A 1 87 ? -2.234 -1.142 -13.893 1.00 96.25 87 LEU A C 1
ATOM 708 O O . LEU A 1 87 ? -1.634 -1.697 -14.800 1.00 96.25 87 LEU A O 1
ATOM 712 N N . LEU A 1 88 ? -2.525 -1.816 -12.776 1.00 94.50 88 LEU A N 1
ATOM 713 C CA . LEU A 1 88 ? -2.146 -3.225 -12.584 1.00 94.50 88 LEU A CA 1
ATOM 714 C C . LEU A 1 88 ? -2.895 -4.215 -13.497 1.00 94.50 88 LEU A C 1
ATOM 716 O O . LEU A 1 88 ? -2.522 -5.386 -13.544 1.00 94.50 88 LEU A O 1
ATOM 720 N N . LYS A 1 89 ? -3.969 -3.784 -14.169 1.00 94.88 89 LYS A N 1
ATOM 721 C CA . LYS A 1 89 ? -4.676 -4.576 -15.190 1.00 94.88 89 LYS A CA 1
ATOM 722 C C . LYS A 1 89 ? -4.181 -4.281 -16.607 1.00 94.88 89 LYS A C 1
ATOM 724 O O . LYS A 1 89 ? -4.516 -5.033 -17.518 1.00 94.88 89 LYS A O 1
ATOM 729 N N . GLU A 1 90 ? -3.443 -3.194 -16.782 1.00 94.06 90 GLU A N 1
ATOM 730 C CA . GLU A 1 90 ? -2.876 -2.747 -18.050 1.00 94.06 90 GLU A CA 1
ATOM 731 C C . GLU A 1 90 ? -1.449 -3.302 -18.222 1.00 94.06 90 GLU A C 1
ATOM 733 O O . GLU A 1 90 ? -0.853 -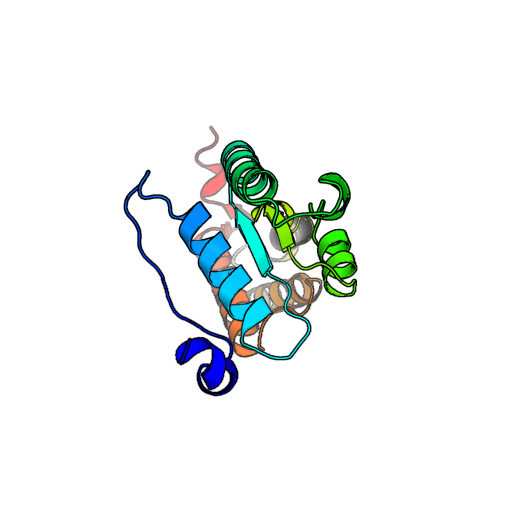3.842 -17.285 1.00 94.06 90 GLU A O 1
ATOM 738 N N . ASP A 1 91 ? -0.900 -3.218 -19.436 1.00 92.88 91 ASP A N 1
ATOM 739 C CA . ASP A 1 91 ? 0.427 -3.764 -19.755 1.00 92.88 91 ASP A CA 1
ATOM 740 C C . ASP A 1 91 ? 1.543 -2.754 -19.454 1.00 92.88 91 ASP A C 1
ATOM 742 O O . ASP A 1 91 ? 2.198 -2.226 -20.351 1.00 92.88 91 ASP A O 1
ATOM 746 N N . HIS A 1 92 ? 1.752 -2.480 -18.164 1.00 95.50 92 HIS A N 1
ATOM 747 C CA . HIS A 1 92 ? 2.845 -1.632 -17.689 1.00 95.50 92 HIS A CA 1
ATOM 748 C C . HIS A 1 92 ? 4.002 -2.469 -17.147 1.00 95.50 92 HIS A C 1
ATOM 750 O O . HIS A 1 92 ? 3.833 -3.328 -16.271 1.00 95.50 92 HIS A O 1
ATOM 756 N N . ARG A 1 93 ? 5.228 -2.160 -17.585 1.00 95.50 93 ARG A N 1
ATOM 757 C CA . ARG A 1 93 ? 6.442 -2.787 -17.025 1.00 95.50 93 ARG A CA 1
ATOM 758 C C . ARG A 1 93 ? 6.805 -2.224 -15.660 1.00 95.50 93 ARG A C 1
ATOM 760 O O . ARG A 1 93 ? 7.288 -2.960 -14.798 1.00 95.50 93 ARG A O 1
ATOM 767 N N . TYR A 1 94 ? 6.584 -0.929 -15.468 1.00 97.75 94 TYR A N 1
ATOM 768 C CA . TYR A 1 94 ? 6.949 -0.199 -14.263 1.00 97.75 94 TYR A CA 1
ATOM 769 C C . TYR A 1 94 ? 5.786 0.681 -13.827 1.00 97.75 94 TYR A C 1
ATOM 771 O O . TYR A 1 94 ? 5.236 1.415 -14.636 1.00 97.75 94 TYR A O 1
ATOM 779 N N . ILE A 1 95 ? 5.446 0.630 -12.543 1.00 98.12 95 ILE A N 1
ATOM 780 C CA . ILE A 1 95 ? 4.454 1.514 -11.929 1.00 98.12 95 ILE A CA 1
ATOM 781 C C . ILE A 1 95 ? 5.087 2.136 -10.689 1.00 98.12 95 ILE A C 1
ATOM 783 O O . ILE A 1 95 ? 5.702 1.436 -9.885 1.00 98.12 95 ILE A O 1
ATOM 787 N N . PHE A 1 96 ? 4.911 3.439 -10.512 1.00 97.94 96 PHE A N 1
ATOM 788 C CA . PHE A 1 96 ? 5.435 4.208 -9.387 1.00 97.94 96 PHE A CA 1
ATOM 789 C C . PHE A 1 96 ? 4.288 4.752 -8.547 1.00 97.94 96 PHE A C 1
ATOM 791 O O . PHE A 1 96 ? 3.245 5.170 -9.062 1.00 97.94 96 PHE A O 1
ATOM 798 N N . THR A 1 97 ? 4.452 4.733 -7.230 1.00 97.12 97 THR A N 1
ATOM 799 C CA . THR A 1 97 ? 3.442 5.252 -6.317 1.00 97.12 97 THR A CA 1
ATOM 800 C C . THR A 1 97 ? 4.016 5.554 -4.945 1.00 97.12 97 THR A C 1
ATOM 802 O O . THR A 1 97 ? 5.038 5.026 -4.515 1.00 97.12 97 THR A O 1
ATOM 805 N N . LEU A 1 98 ? 3.256 6.348 -4.208 1.00 95.75 98 LEU A N 1
ATOM 806 C CA . LEU A 1 98 ? 3.535 6.718 -2.839 1.00 95.75 98 LEU A CA 1
ATOM 807 C C . LEU A 1 98 ? 2.662 5.900 -1.883 1.00 95.75 98 LEU A C 1
ATOM 809 O O . LEU A 1 98 ? 1.456 5.777 -2.110 1.00 95.75 98 LEU A O 1
ATOM 813 N N . ILE A 1 99 ? 3.223 5.381 -0.789 1.00 91.50 99 ILE A N 1
ATOM 814 C CA . ILE A 1 99 ? 2.492 4.569 0.198 1.00 91.50 99 ILE A CA 1
ATOM 815 C C . ILE A 1 99 ? 1.325 5.350 0.816 1.00 91.50 99 ILE A C 1
ATOM 817 O O . ILE A 1 99 ? 0.269 4.790 1.113 1.00 91.50 99 ILE A O 1
ATOM 821 N N . GLN A 1 100 ? 1.471 6.669 0.967 1.00 87.25 100 GLN A N 1
ATOM 822 C CA . GLN A 1 100 ? 0.436 7.537 1.518 1.00 87.25 100 GLN A CA 1
ATOM 823 C C . GLN A 1 100 ? -0.821 7.612 0.650 1.00 87.25 100 GLN A C 1
ATOM 825 O O . GLN A 1 100 ? -1.891 7.852 1.201 1.00 87.25 100 GLN A O 1
ATOM 830 N N . LYS A 1 101 ? -0.735 7.330 -0.659 1.00 87.19 101 LYS A N 1
ATOM 831 C CA . LYS A 1 101 ? -1.902 7.272 -1.561 1.00 87.19 101 LYS A CA 1
ATOM 832 C C . LYS A 1 101 ? -2.841 6.102 -1.244 1.00 87.19 101 LYS A C 1
ATOM 834 O O . LYS A 1 101 ? -3.958 6.058 -1.755 1.00 87.19 101 LYS A O 1
ATOM 839 N N . PHE A 1 102 ? -2.399 5.172 -0.396 1.00 81.31 102 PHE A N 1
ATOM 840 C CA . PHE A 1 102 ? -3.194 4.046 0.099 1.00 81.31 102 PHE A CA 1
ATOM 841 C C . PHE A 1 102 ? -3.679 4.244 1.538 1.00 81.31 102 PHE A C 1
ATOM 843 O O . PHE A 1 102 ? -4.390 3.385 2.063 1.00 81.31 102 PHE A O 1
ATOM 850 N N . ARG A 1 103 ? -3.343 5.371 2.188 1.00 69.88 103 ARG A N 1
ATOM 851 C CA . ARG A 1 103 ? -3.949 5.729 3.475 1.00 69.88 103 ARG A CA 1
ATOM 852 C C . ARG A 1 103 ? -5.429 5.980 3.230 1.00 69.88 103 ARG A C 1
ATOM 854 O O . ARG A 1 103 ? -5.807 6.895 2.511 1.00 69.88 103 ARG A O 1
ATOM 861 N N . THR A 1 104 ? -6.269 5.125 3.792 1.00 67.12 104 THR A N 1
ATOM 862 C CA . THR A 1 104 ? -7.693 5.136 3.483 1.00 67.12 104 THR A CA 1
ATOM 863 C C . THR A 1 104 ? -8.379 6.202 4.333 1.00 67.12 104 THR A C 1
ATOM 865 O O . THR A 1 104 ? -8.538 6.019 5.540 1.00 67.12 104 THR A O 1
ATOM 868 N N . ASP A 1 105 ? -8.842 7.296 3.726 1.00 74.44 105 ASP A N 1
ATOM 869 C CA . ASP A 1 105 ? -9.739 8.250 4.402 1.00 74.44 105 ASP A CA 1
ATOM 870 C C . ASP A 1 105 ? -10.965 7.543 4.988 1.00 74.44 105 ASP A C 1
ATOM 872 O O . ASP A 1 105 ? -11.441 7.903 6.062 1.00 74.44 105 ASP A O 1
ATOM 876 N N . LYS A 1 106 ? -11.381 6.438 4.359 1.00 79.50 106 LYS A N 1
ATOM 877 C CA . LYS A 1 106 ? -12.396 5.519 4.874 1.00 79.50 106 LYS A CA 1
ATOM 878 C C . LYS A 1 106 ? -12.062 4.960 6.262 1.00 79.50 106 LYS A C 1
ATOM 880 O O . LYS A 1 106 ? -12.949 4.899 7.098 1.00 79.50 106 LYS A O 1
ATOM 885 N N . VAL A 1 107 ? -10.805 4.602 6.550 1.00 84.19 107 VAL A N 1
ATOM 886 C CA . VAL A 1 107 ? -10.399 4.126 7.891 1.00 84.19 107 VAL A CA 1
ATOM 887 C C . VAL A 1 107 ? -10.544 5.246 8.916 1.00 84.19 107 VAL A C 1
ATOM 889 O O . VAL A 1 107 ? -11.085 5.019 9.994 1.00 84.19 107 VAL A O 1
ATOM 892 N N . LYS A 1 108 ? -10.134 6.474 8.574 1.00 85.50 108 LYS A N 1
ATOM 893 C CA . LYS A 1 108 ? -10.328 7.638 9.455 1.00 85.50 108 LYS A CA 1
ATOM 894 C C . LYS A 1 108 ? -11.809 7.941 9.676 1.00 85.50 108 LYS A C 1
ATOM 896 O O . LYS A 1 108 ? -12.203 8.255 10.792 1.00 85.50 108 LYS A O 1
ATOM 901 N N . GLN A 1 109 ? -12.618 7.861 8.624 1.00 88.94 109 GLN A N 1
ATOM 902 C CA . GLN A 1 109 ? -14.059 8.081 8.688 1.00 88.94 109 GLN A CA 1
ATOM 903 C C . GLN A 1 109 ? -14.738 7.040 9.583 1.00 88.94 109 GLN A C 1
ATOM 905 O O . GLN A 1 109 ? -15.461 7.422 10.496 1.00 88.94 109 GLN A O 1
ATOM 910 N N . VAL A 1 110 ? -14.445 5.754 9.377 1.00 91.19 110 VAL A N 1
ATOM 911 C CA . VAL A 1 110 ? -14.952 4.639 10.192 1.00 91.19 110 VAL A CA 1
ATOM 912 C C . VAL A 1 110 ? -14.523 4.787 11.652 1.00 91.19 110 VAL A C 1
ATOM 914 O O . VAL A 1 110 ? -15.345 4.632 12.547 1.00 91.19 110 VAL A O 1
ATOM 917 N N . ALA A 1 111 ? -13.265 5.157 11.914 1.00 91.50 111 ALA A N 1
ATOM 918 C CA . ALA A 1 111 ? -12.780 5.382 13.275 1.00 91.50 111 ALA A CA 1
ATOM 919 C C . ALA A 1 111 ? -13.506 6.543 13.978 1.00 91.50 111 ALA A C 1
ATOM 921 O O . ALA A 1 111 ? -13.850 6.429 15.153 1.00 91.50 111 ALA A O 1
ATOM 922 N N . ARG A 1 112 ? -13.766 7.648 13.263 1.00 92.56 112 ARG A N 1
ATOM 923 C CA . ARG A 1 112 ? -14.551 8.777 13.790 1.00 92.56 112 ARG A CA 1
ATOM 924 C C . ARG A 1 112 ? -15.989 8.363 14.076 1.00 92.56 112 ARG A C 1
ATOM 926 O O . ARG A 1 112 ? -16.473 8.610 15.171 1.00 92.56 112 ARG A O 1
ATOM 933 N N . GLU A 1 113 ? -16.642 7.704 13.123 1.00 95.00 113 GLU A N 1
ATOM 934 C CA . GLU A 1 113 ? -18.021 7.232 13.275 1.00 95.00 113 GLU A CA 1
ATOM 935 C C . GLU A 1 113 ? -18.165 6.277 14.469 1.00 95.00 113 GLU A C 1
ATOM 937 O O . GLU A 1 113 ? -19.058 6.460 15.295 1.00 95.00 113 GLU A O 1
ATOM 942 N N . LEU A 1 114 ? -17.248 5.311 14.601 1.00 95.75 114 LEU A N 1
ATOM 943 C CA . LEU A 1 114 ? -17.196 4.401 15.743 1.00 95.75 114 LEU A CA 1
ATOM 944 C C . LEU A 1 114 ? -17.145 5.181 17.057 1.00 95.75 114 LEU A C 1
ATOM 946 O O . LEU A 1 114 ? -17.928 4.918 17.968 1.00 95.75 114 LEU A O 1
ATOM 950 N N . LEU A 1 115 ? -16.224 6.141 17.157 1.00 93.62 115 LEU A N 1
ATOM 951 C CA . LEU A 1 115 ? -16.018 6.884 18.389 1.00 93.62 115 LEU A CA 1
ATOM 952 C C . LEU A 1 115 ? -17.246 7.715 18.777 1.00 93.62 115 LEU A C 1
ATOM 954 O O . LEU A 1 115 ? -17.609 7.740 19.953 1.00 93.62 115 LEU A O 1
ATOM 958 N N . GLU A 1 116 ? -17.895 8.355 17.805 1.00 93.62 116 GLU A N 1
ATOM 959 C CA . GLU A 1 116 ? -19.117 9.131 18.029 1.00 93.62 116 GLU A CA 1
ATOM 960 C C . GLU A 1 116 ? -20.261 8.254 18.554 1.00 93.62 116 GLU A C 1
ATOM 962 O O . GLU A 1 116 ? -20.886 8.591 19.563 1.00 93.62 116 GLU A O 1
ATOM 967 N N . ILE A 1 117 ? -20.501 7.091 17.938 1.00 94.00 117 ILE A N 1
ATOM 968 C CA . ILE A 1 117 ? -21.545 6.152 18.384 1.00 94.00 117 ILE A CA 1
ATOM 969 C C . ILE A 1 117 ? -21.236 5.639 19.791 1.00 94.00 117 ILE A C 1
ATOM 971 O O . ILE A 1 117 ? -22.106 5.646 20.667 1.00 94.00 117 ILE A O 1
ATOM 975 N N . LEU A 1 118 ? -19.988 5.226 20.035 1.00 94.38 118 LEU A N 1
ATOM 976 C CA . LEU A 1 118 ? -19.575 4.716 21.337 1.00 94.38 118 LEU A CA 1
ATOM 977 C C . LEU A 1 118 ? -19.770 5.770 22.429 1.00 94.38 118 LEU A C 1
ATOM 979 O O . LEU A 1 118 ? -20.401 5.468 23.440 1.00 94.38 118 LEU A O 1
ATOM 983 N N . LYS A 1 119 ? -19.300 7.005 22.227 1.00 90.88 119 LYS A N 1
ATOM 984 C CA . LYS A 1 119 ? -19.459 8.094 23.204 1.00 90.88 119 LYS A CA 1
ATOM 985 C C . LYS A 1 119 ? -20.921 8.436 23.471 1.00 90.88 119 LYS A C 1
ATOM 987 O O . LYS A 1 119 ? -21.283 8.642 24.626 1.00 90.88 119 LYS A O 1
ATOM 992 N N . ARG A 1 120 ? -21.752 8.483 22.427 1.00 89.00 120 ARG A N 1
ATOM 993 C CA . ARG A 1 120 ? -23.168 8.853 22.544 1.00 89.00 120 ARG A CA 1
ATOM 994 C C . ARG A 1 120 ? -23.997 7.791 23.260 1.00 89.00 120 ARG A C 1
ATOM 996 O O . ARG A 1 120 ? -24.874 8.136 24.043 1.00 89.00 120 ARG A O 1
ATOM 1003 N N . GLU A 1 121 ? -23.755 6.515 22.969 1.00 89.31 121 GLU A N 1
ATOM 1004 C CA . G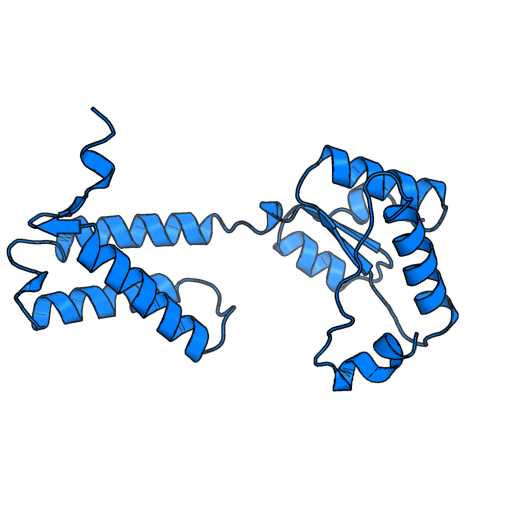LU A 1 121 ? -24.709 5.453 23.314 1.00 89.31 121 GLU A CA 1
ATOM 1005 C C . GLU A 1 121 ? -24.165 4.392 24.265 1.00 89.31 121 GLU A C 1
ATOM 1007 O O . GLU A 1 121 ? -24.933 3.801 25.025 1.00 89.31 121 GLU A O 1
ATOM 1012 N N . LYS A 1 122 ? -22.866 4.086 24.200 1.00 88.88 122 LYS A N 1
ATOM 1013 C CA . LYS A 1 122 ? -22.314 2.870 24.817 1.00 88.88 122 LYS A CA 1
ATOM 1014 C C . LYS A 1 122 ? -21.395 3.163 25.998 1.00 88.88 122 LYS A C 1
ATOM 1016 O O . LYS A 1 122 ? -21.460 2.456 26.998 1.00 88.88 122 LYS A O 1
ATOM 1021 N N . LEU A 1 123 ? -20.590 4.222 25.931 1.00 89.56 123 LEU A N 1
ATOM 1022 C CA . LEU A 1 123 ? -19.633 4.634 26.968 1.00 89.56 123 LEU A CA 1
ATOM 1023 C C . LEU A 1 123 ? -20.306 5.462 28.077 1.00 89.56 123 LEU A C 1
ATOM 1025 O O . LEU A 1 123 ? -19.773 6.463 28.552 1.00 89.56 123 LEU A O 1
ATOM 1029 N N . VAL A 1 124 ? -21.504 5.042 28.482 1.00 85.06 124 VAL A N 1
ATOM 1030 C CA . VAL A 1 124 ? -22.307 5.662 29.543 1.00 85.06 124 VAL A CA 1
ATOM 1031 C C . VAL A 1 124 ? -21.826 5.219 30.937 1.00 85.06 124 VAL A C 1
ATOM 1033 O O . VAL A 1 124 ? -20.823 4.518 31.068 1.00 85.06 124 VAL A O 1
ATOM 1036 N N . LEU A 1 125 ? -22.492 5.658 32.009 1.00 82.88 125 LEU A N 1
ATOM 1037 C CA . LEU A 1 125 ? -22.095 5.330 33.386 1.00 82.88 125 LEU A CA 1
ATOM 1038 C C . LEU A 1 125 ? -21.972 3.806 33.606 1.00 82.88 125 LEU A C 1
ATOM 1040 O O . LEU A 1 125 ? -22.824 3.041 33.152 1.00 82.88 125 LEU A O 1
ATOM 1044 N N . ASP A 1 126 ? -20.921 3.373 34.310 1.00 86.81 126 ASP A N 1
ATOM 1045 C CA . ASP A 1 126 ? -20.634 1.967 34.644 1.00 86.81 126 ASP A CA 1
ATOM 1046 C C . ASP A 1 126 ? -20.523 0.994 33.454 1.00 86.81 126 ASP A C 1
ATOM 1048 O O . ASP A 1 126 ? -20.592 -0.226 33.643 1.00 86.81 126 ASP A O 1
ATOM 1052 N N . TRP A 1 127 ? -20.319 1.479 32.225 1.00 89.81 127 TRP A N 1
ATOM 1053 C CA . TRP A 1 127 ? -20.312 0.620 31.035 1.00 89.81 127 TRP A CA 1
ATOM 1054 C C . TRP A 1 127 ? -19.288 -0.529 31.110 1.00 89.81 127 TRP A C 1
ATOM 1056 O O . TRP A 1 127 ? -19.553 -1.621 30.616 1.00 89.81 127 TRP A O 1
ATOM 1066 N N . ARG A 1 128 ? -18.153 -0.323 31.798 1.00 91.56 128 ARG A N 1
ATOM 1067 C CA . ARG A 1 128 ? -17.115 -1.347 32.030 1.00 91.56 128 ARG A CA 1
ATOM 1068 C C . ARG A 1 128 ? -17.538 -2.437 33.025 1.00 91.56 128 ARG A C 1
ATOM 1070 O O . ARG A 1 128 ? -17.012 -3.544 32.975 1.00 91.56 128 ARG A O 1
ATOM 1077 N N . LYS A 1 129 ? -18.467 -2.143 33.939 1.00 90.06 129 LYS A N 1
ATOM 1078 C CA . LYS A 1 129 ? -18.919 -3.079 34.986 1.00 90.06 129 LYS A CA 1
ATOM 1079 C C . LYS A 1 129 ? -20.070 -3.964 34.507 1.00 90.06 129 LYS A C 1
ATOM 1081 O O . LYS A 1 129 ? -20.263 -5.061 35.022 1.00 90.06 129 LYS A O 1
ATOM 1086 N N . ARG A 1 130 ? -20.841 -3.499 33.520 1.00 91.00 130 ARG A N 1
ATOM 1087 C CA . ARG A 1 130 ? -22.039 -4.184 33.018 1.00 91.00 130 ARG A CA 1
ATOM 1088 C C . ARG A 1 130 ? -21.709 -5.037 31.795 1.00 91.00 130 ARG A C 1
ATOM 1090 O O . ARG A 1 130 ? -21.358 -4.512 30.741 1.00 91.00 130 ARG A O 1
ATOM 1097 N N . GLN A 1 131 ? -21.889 -6.356 31.909 1.00 91.94 131 GLN A N 1
ATOM 1098 C CA . GLN A 1 131 ? -21.615 -7.305 30.819 1.00 91.94 131 GLN A CA 1
ATOM 1099 C C . GLN A 1 131 ? -22.389 -6.973 29.534 1.00 91.94 131 GLN A C 1
ATOM 1101 O O . GLN A 1 131 ? -21.811 -7.003 28.452 1.00 91.94 131 GLN A O 1
ATOM 1106 N N . GLN A 1 132 ? -23.669 -6.602 29.646 1.00 90.50 132 GLN A N 1
ATOM 1107 C CA . GLN A 1 132 ? -24.492 -6.223 28.491 1.00 90.50 132 GLN A CA 1
ATOM 1108 C C . GLN A 1 132 ? -23.932 -4.998 27.760 1.00 90.50 132 GLN A C 1
ATOM 1110 O O . GLN A 1 132 ? -23.894 -4.971 26.532 1.00 90.50 132 GLN A O 1
ATOM 1115 N N . THR A 1 133 ? -23.456 -3.994 28.500 1.00 91.56 133 THR A N 1
ATOM 111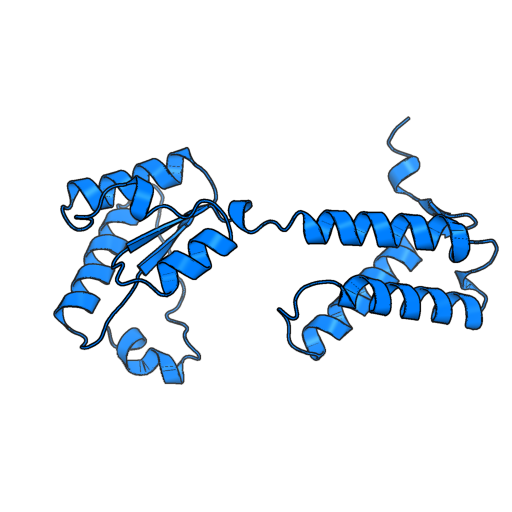6 C CA . THR A 1 133 ? -22.902 -2.776 27.902 1.00 91.56 133 THR A CA 1
ATOM 1117 C C . THR A 1 133 ? -21.563 -3.052 27.222 1.00 91.56 133 THR A C 1
ATOM 1119 O O . THR A 1 133 ? -21.350 -2.586 26.107 1.00 91.56 133 THR A O 1
ATOM 1122 N N . ARG A 1 134 ? -20.703 -3.885 27.827 1.00 94.12 134 ARG A N 1
ATOM 1123 C CA . ARG A 1 134 ? -19.459 -4.362 27.195 1.00 94.12 134 ARG A CA 1
ATOM 1124 C C . ARG A 1 134 ? -19.722 -5.121 25.898 1.00 94.12 134 ARG A C 1
ATOM 1126 O O . ARG A 1 134 ? -19.130 -4.785 24.879 1.00 94.12 134 ARG A O 1
ATOM 1133 N N . ALA A 1 135 ? -20.661 -6.068 25.916 1.00 93.12 135 ALA A N 1
ATOM 1134 C CA . ALA A 1 135 ? -21.070 -6.789 24.713 1.00 93.12 135 ALA A CA 1
ATOM 1135 C C . ALA A 1 135 ? -21.600 -5.825 23.636 1.00 93.12 135 ALA A C 1
ATOM 1137 O O . ALA A 1 135 ? -21.263 -5.953 22.464 1.00 93.12 135 ALA A O 1
ATOM 1138 N N . GLY A 1 136 ? -22.360 -4.800 24.036 1.00 94.56 136 GLY A N 1
ATOM 1139 C CA . GLY A 1 136 ? -22.821 -3.745 23.135 1.00 94.56 136 GLY A CA 1
ATOM 1140 C C . GLY A 1 136 ? -21.685 -2.944 22.486 1.00 94.56 136 GLY A C 1
ATOM 1141 O O . GLY A 1 136 ? -21.789 -2.603 21.309 1.00 94.56 136 GLY A O 1
ATOM 1142 N N . VAL A 1 137 ? -20.602 -2.660 23.217 1.00 95.38 137 VAL A N 1
ATOM 1143 C CA . VAL A 1 137 ? -19.390 -2.023 22.667 1.00 95.38 137 VAL A CA 1
ATOM 1144 C C . VAL A 1 137 ? -18.707 -2.948 21.660 1.00 95.38 137 VAL A C 1
ATOM 1146 O O . VAL A 1 137 ? -18.402 -2.510 20.555 1.00 95.38 137 VAL A O 1
ATOM 1149 N N . GLU A 1 138 ? -18.507 -4.222 22.006 1.00 95.94 138 GLU A N 1
ATOM 1150 C CA . GLU A 1 138 ? -17.869 -5.211 21.124 1.00 95.94 138 GLU A CA 1
ATOM 1151 C C . GLU A 1 138 ? -18.628 -5.394 19.804 1.00 95.94 138 GLU A C 1
ATOM 1153 O O . GLU A 1 138 ? -18.014 -5.385 18.738 1.00 95.94 138 GLU A O 1
ATOM 1158 N N . VAL A 1 139 ? -19.958 -5.511 19.865 1.00 96.50 139 VAL A N 1
ATOM 1159 C CA . VAL A 1 139 ? -20.815 -5.615 18.673 1.00 96.50 139 VAL A CA 1
ATOM 1160 C C . VAL A 1 139 ? -20.703 -4.356 17.819 1.00 96.50 139 VAL A C 1
ATOM 1162 O O . VAL A 1 139 ? -20.445 -4.454 16.626 1.00 96.50 139 VAL A O 1
ATOM 1165 N N . THR A 1 140 ? -20.773 -3.171 18.433 1.00 97.00 140 THR A N 1
ATOM 1166 C CA . THR A 1 140 ? -20.656 -1.898 17.699 1.00 97.00 140 THR A CA 1
ATOM 1167 C C . THR A 1 140 ? -19.303 -1.769 16.989 1.00 97.00 140 THR A C 1
ATOM 1169 O O . THR A 1 140 ? -19.239 -1.280 15.864 1.00 97.00 140 THR A O 1
ATOM 1172 N N . ILE A 1 141 ? -18.212 -2.223 17.618 1.00 96.00 141 ILE A N 1
ATOM 1173 C CA . ILE A 1 141 ? -16.884 -2.250 16.987 1.00 96.00 141 ILE A CA 1
ATOM 1174 C C . ILE A 1 141 ? -16.903 -3.138 15.740 1.00 96.00 141 ILE A C 1
ATOM 1176 O O . ILE A 1 141 ? -16.416 -2.705 14.697 1.00 96.00 141 ILE A O 1
ATOM 1180 N N . LYS A 1 142 ? -17.466 -4.347 15.830 1.00 94.88 142 LYS A N 1
ATOM 1181 C CA . LYS A 1 142 ? -17.562 -5.277 14.695 1.00 94.88 142 LYS A CA 1
ATOM 1182 C C . LYS A 1 142 ? -18.402 -4.690 13.559 1.00 94.88 142 LYS A C 1
ATOM 1184 O O . LYS A 1 142 ? -17.885 -4.529 12.459 1.00 94.88 142 LYS A O 1
ATOM 1189 N N . ASP A 1 143 ? -19.619 -4.237 13.860 1.00 95.06 143 ASP A N 1
ATOM 1190 C CA . ASP A 1 143 ? -20.553 -3.676 12.872 1.00 95.06 143 ASP A CA 1
ATOM 1191 C C . ASP A 1 143 ? -19.952 -2.490 12.098 1.00 95.06 143 ASP A C 1
ATOM 1193 O O . ASP A 1 143 ? -20.163 -2.324 10.895 1.00 95.06 143 ASP A O 1
ATOM 1197 N N . ILE A 1 144 ? -19.194 -1.631 12.786 1.00 94.50 144 ILE A N 1
ATOM 1198 C CA . ILE A 1 144 ? -18.567 -0.466 12.159 1.00 94.50 144 ILE A CA 1
ATOM 1199 C C . ILE A 1 144 ? -17.313 -0.862 11.371 1.00 94.50 144 ILE A C 1
ATOM 1201 O O . ILE A 1 144 ? -17.108 -0.350 10.267 1.00 94.50 144 ILE A O 1
ATOM 1205 N N . LEU A 1 145 ? -16.489 -1.783 11.883 1.00 91.56 145 LEU A N 1
ATOM 1206 C CA . LEU A 1 145 ? -15.313 -2.275 11.159 1.00 91.56 145 LEU A CA 1
ATOM 1207 C C . LEU A 1 145 ? -15.685 -3.097 9.917 1.00 91.56 145 LEU A C 1
ATOM 1209 O O . LEU A 1 145 ? -14.937 -3.047 8.942 1.00 91.56 145 LEU A O 1
ATOM 1213 N N . ASP A 1 146 ? -16.855 -3.738 9.882 1.00 91.50 146 ASP A N 1
ATOM 1214 C CA . ASP A 1 146 ? -17.387 -4.441 8.702 1.00 91.50 146 ASP A CA 1
ATOM 1215 C C . ASP A 1 146 ? -17.643 -3.516 7.504 1.00 91.50 146 ASP A C 1
ATOM 1217 O O . ASP A 1 146 ? -17.698 -3.961 6.356 1.00 91.50 146 ASP A O 1
ATOM 1221 N N . LYS A 1 147 ? -17.737 -2.197 7.726 1.00 88.69 147 LYS A N 1
ATOM 1222 C CA . LYS A 1 147 ? -17.813 -1.215 6.635 1.00 88.69 147 LYS A CA 1
ATOM 1223 C C . LYS A 1 147 ? -16.493 -1.081 5.879 1.00 88.69 147 LYS A C 1
ATOM 1225 O O . LYS A 1 147 ? -16.482 -0.541 4.764 1.00 88.69 147 LYS A O 1
ATOM 1230 N N . LEU A 1 148 ? -15.367 -1.487 6.469 1.00 85.38 148 LEU A N 1
ATOM 1231 C CA . LEU A 1 148 ? -14.071 -1.475 5.797 1.00 85.38 148 LEU A CA 1
ATOM 1232 C C . LEU A 1 148 ? -14.019 -2.572 4.726 1.00 85.38 148 LEU A C 1
ATOM 1234 O O . LEU A 1 148 ? -14.702 -3.585 4.834 1.00 85.38 148 LEU A O 1
ATOM 1238 N N . PRO A 1 149 ? -13.234 -2.382 3.651 1.00 77.06 149 PRO A N 1
ATOM 1239 C CA . PRO A 1 149 ? -13.041 -3.442 2.671 1.00 77.06 149 PRO A CA 1
ATOM 1240 C C . PRO A 1 149 ? -12.510 -4.713 3.355 1.00 77.06 149 PRO A C 1
ATOM 1242 O O . PRO A 1 149 ? -11.653 -4.594 4.236 1.00 77.06 149 PRO A O 1
ATOM 1245 N N . PRO A 1 150 ? -12.932 -5.913 2.923 1.00 69.50 150 PRO A N 1
ATOM 1246 C CA . PRO A 1 150 ? -12.358 -7.163 3.402 1.00 69.50 150 PRO A CA 1
ATOM 1247 C C . PRO A 1 150 ? -10.925 -7.283 2.871 1.00 69.50 150 PRO A C 1
ATOM 1249 O O . PRO A 1 150 ? -10.680 -7.791 1.780 1.00 69.50 150 PRO A O 1
ATOM 1252 N N . SER A 1 151 ? -9.965 -6.735 3.614 1.00 63.53 151 SER A N 1
ATOM 1253 C CA . SER A 1 151 ? -8.543 -6.734 3.251 1.00 63.53 151 SER A CA 1
ATOM 1254 C C . SER A 1 151 ? -7.692 -7.644 4.134 1.00 63.53 151 SER A C 1
ATOM 1256 O O . SER A 1 151 ? -6.474 -7.679 3.976 1.00 63.53 151 SER A O 1
ATOM 1258 N N . TYR A 1 152 ? -8.310 -8.364 5.072 1.00 69.56 152 TYR A N 1
ATOM 1259 C CA . TYR A 1 152 ? -7.620 -9.138 6.098 1.00 69.56 152 TYR A CA 1
ATOM 1260 C C . TYR A 1 152 ? -8.259 -10.517 6.281 1.00 69.56 152 TYR A C 1
ATOM 1262 O O . TYR A 1 152 ? -9.448 -10.693 6.024 1.00 69.56 152 TYR A O 1
ATOM 1270 N N . SER A 1 153 ? -7.463 -11.496 6.721 1.00 84.25 153 SER A N 1
ATOM 1271 C CA . SER A 1 153 ? -7.989 -12.798 7.142 1.00 84.25 153 SER A CA 1
ATOM 1272 C C . SER A 1 153 ? -8.880 -12.649 8.378 1.00 84.25 153 SER A C 1
ATOM 1274 O O . SER A 1 153 ? -8.751 -11.673 9.120 1.00 84.25 153 SER A O 1
ATOM 1276 N N . ILE A 1 154 ? -9.741 -13.643 8.623 1.00 85.94 154 ILE A N 1
ATOM 1277 C CA . ILE A 1 154 ? -10.629 -13.682 9.797 1.00 85.94 154 ILE A CA 1
ATOM 1278 C C . ILE A 1 154 ? -9.825 -13.501 11.095 1.00 85.94 154 ILE A C 1
ATOM 1280 O O . ILE A 1 154 ? -10.163 -12.643 11.898 1.00 85.94 154 ILE A O 1
ATOM 1284 N N . GLU A 1 155 ? -8.695 -14.199 11.249 1.00 88.44 155 GLU A N 1
ATOM 1285 C CA . GLU A 1 155 ? -7.811 -14.042 12.418 1.00 88.44 155 GLU A CA 1
ATOM 1286 C C . GLU A 1 155 ? -7.305 -12.607 12.609 1.00 88.44 155 GLU A C 1
ATOM 1288 O O . GLU A 1 155 ? -7.277 -12.084 13.724 1.00 88.44 155 GLU A O 1
ATOM 1293 N N . VAL A 1 156 ? -6.881 -11.946 11.525 1.00 87.88 156 VAL A N 1
ATOM 1294 C CA . VAL A 1 156 ? -6.387 -10.566 11.606 1.00 87.88 156 VAL A CA 1
ATOM 1295 C C . VAL A 1 156 ? -7.533 -9.615 11.935 1.00 87.88 156 VAL A C 1
ATOM 1297 O O . VAL A 1 156 ? -7.337 -8.697 12.728 1.00 87.88 156 VAL A O 1
ATOM 1300 N N . TYR A 1 157 ? -8.718 -9.840 11.368 1.00 90.00 157 TYR A N 1
ATOM 1301 C CA . TYR A 1 157 ? -9.916 -9.069 11.684 1.00 90.00 157 TYR A CA 1
ATOM 1302 C C . TYR A 1 157 ? -10.285 -9.195 13.169 1.00 90.00 157 TYR A C 1
ATOM 1304 O O . TYR A 1 157 ? -10.378 -8.181 13.859 1.00 90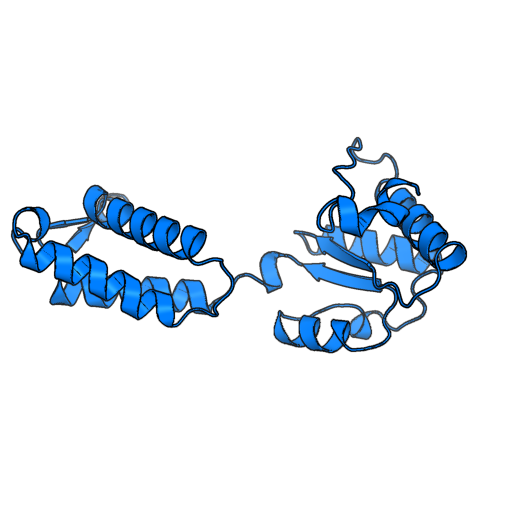.00 157 TYR A O 1
ATOM 1312 N N . GLU A 1 158 ? -10.389 -10.417 13.693 1.00 91.44 158 GLU A N 1
ATOM 1313 C CA . GLU A 1 158 ? -10.722 -10.670 15.100 1.00 91.44 158 GLU A CA 1
ATOM 1314 C C . GLU A 1 158 ? -9.703 -10.036 16.047 1.00 91.44 158 GLU A C 1
ATOM 1316 O O . GLU A 1 158 ? -10.075 -9.351 17.006 1.00 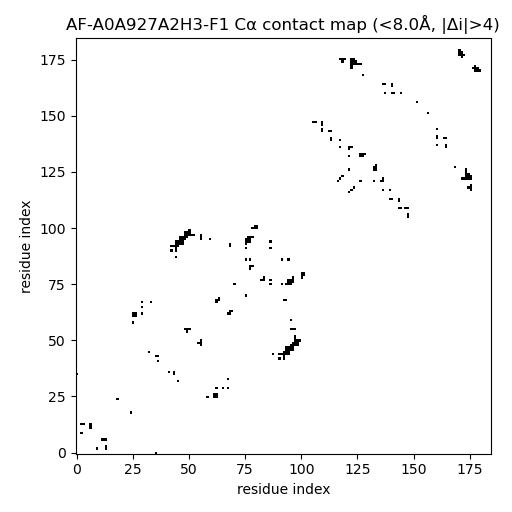91.44 158 GLU A O 1
ATOM 1321 N N . LYS A 1 159 ? -8.410 -10.183 15.735 1.00 93.44 159 LYS A N 1
ATOM 1322 C CA . LYS A 1 159 ? -7.334 -9.528 16.481 1.00 93.44 159 LYS A CA 1
ATOM 1323 C C . LYS A 1 159 ? -7.496 -8.008 16.480 1.00 93.44 159 LYS A C 1
ATOM 1325 O O . LYS A 1 159 ? -7.315 -7.380 17.519 1.00 93.44 159 LYS A O 1
ATOM 1330 N N . LYS A 1 160 ? -7.848 -7.404 15.342 1.00 91.50 160 LYS A N 1
ATOM 1331 C CA . LYS A 1 160 ? -8.045 -5.952 15.233 1.00 91.50 160 LYS A CA 1
ATOM 1332 C C . LYS A 1 160 ? -9.268 -5.475 16.009 1.00 91.50 160 LYS A C 1
ATOM 1334 O O . LYS A 1 160 ? -9.160 -4.470 16.705 1.00 91.50 160 LYS A O 1
ATOM 1339 N N . CYS A 1 161 ? -10.385 -6.199 15.964 1.00 94.12 161 CYS A N 1
ATOM 1340 C CA . CYS A 1 161 ? -11.546 -5.906 16.807 1.00 94.12 161 CYS A CA 1
ATOM 1341 C C . CYS A 1 161 ? -11.175 -5.927 18.295 1.00 94.12 161 CYS A C 1
ATOM 1343 O O . CYS A 1 161 ? -11.544 -5.011 19.029 1.00 94.12 161 CYS A O 1
ATOM 1345 N N . LEU A 1 162 ? -10.406 -6.933 18.727 1.00 95.12 162 LEU A N 1
ATOM 1346 C CA . LEU A 1 162 ? -9.934 -7.038 20.107 1.00 95.12 162 LEU A CA 1
ATOM 1347 C C . LEU A 1 162 ? -9.008 -5.875 20.485 1.00 95.12 162 LEU A C 1
ATOM 1349 O O . LEU A 1 162 ? -9.211 -5.262 21.527 1.00 95.12 162 LEU A O 1
ATOM 1353 N N . GLU A 1 163 ? -8.022 -5.544 19.649 1.00 95.75 163 GLU A N 1
ATOM 1354 C CA . GLU A 1 163 ? -7.110 -4.414 19.882 1.00 95.75 163 GLU A CA 1
ATOM 1355 C C . GLU A 1 163 ? -7.873 -3.088 20.018 1.00 95.75 163 GLU A C 1
ATOM 1357 O O . GLU A 1 163 ? -7.593 -2.301 20.923 1.00 95.75 163 GLU A O 1
ATOM 1362 N N . VAL A 1 164 ? -8.874 -2.854 19.164 1.00 94.81 164 VAL A N 1
ATOM 1363 C CA . VAL A 1 164 ? -9.732 -1.663 19.243 1.00 94.81 164 VAL A CA 1
ATOM 1364 C C . VAL A 1 164 ? -10.555 -1.671 20.529 1.00 94.81 164 VAL A C 1
ATOM 1366 O O . VAL A 1 164 ? -10.608 -0.654 21.218 1.00 94.81 164 VAL A O 1
ATOM 1369 N N . TYR A 1 165 ? -11.161 -2.804 20.894 1.00 96.19 165 TYR A N 1
ATOM 1370 C CA . TYR A 1 165 ? -11.916 -2.920 22.141 1.00 96.19 165 TYR A CA 1
ATOM 1371 C C . TYR A 1 165 ? -11.041 -2.627 23.362 1.00 96.19 165 TYR A C 1
ATOM 1373 O O . TYR A 1 165 ? -11.435 -1.822 24.203 1.00 96.19 165 TYR A O 1
ATOM 1381 N N . GLN A 1 166 ? -9.849 -3.226 23.442 1.00 95.25 166 GLN A N 1
ATOM 1382 C CA . GLN A 1 166 ? -8.920 -2.999 24.552 1.00 95.25 166 GLN A CA 1
ATOM 1383 C C . GLN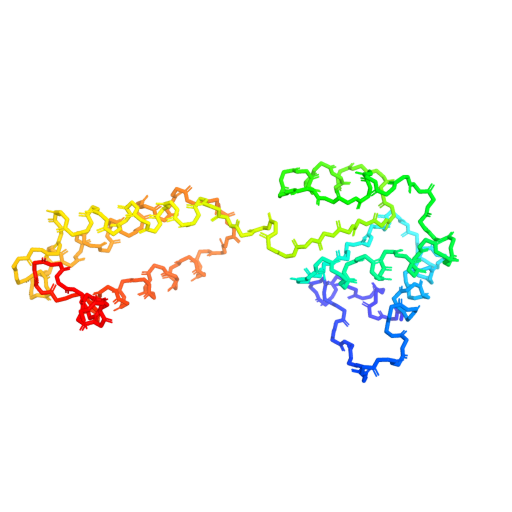 A 1 166 ? -8.503 -1.536 24.630 1.00 95.25 166 GLN A C 1
ATOM 1385 O O . GLN A 1 166 ? -8.574 -0.931 25.695 1.00 95.25 166 GLN A O 1
ATOM 1390 N N . HIS A 1 167 ? -8.187 -0.924 23.488 1.00 94.50 167 HIS A N 1
ATOM 1391 C CA . HIS A 1 167 ? -7.885 0.497 23.439 1.00 94.50 167 HIS A CA 1
ATOM 1392 C C . HIS A 1 167 ? -9.036 1.353 23.994 1.00 94.50 167 HIS A C 1
ATOM 1394 O O . HIS A 1 167 ? -8.794 2.240 24.812 1.00 94.50 167 HIS A O 1
ATOM 1400 N N . ILE A 1 168 ? -10.287 1.089 23.602 1.00 93.75 168 ILE A N 1
ATOM 1401 C CA . ILE A 1 168 ? -11.447 1.808 24.147 1.00 93.75 168 ILE A CA 1
ATOM 1402 C C . ILE A 1 168 ? -11.593 1.550 25.653 1.00 93.75 168 ILE A C 1
ATOM 1404 O O . ILE A 1 168 ? -11.780 2.488 26.428 1.00 93.75 168 ILE A O 1
ATOM 1408 N N . TYR A 1 169 ? -11.471 0.293 26.077 1.00 91.69 169 TYR A N 1
ATOM 1409 C CA . TYR A 1 169 ? -11.604 -0.115 27.471 1.00 91.69 169 TYR A CA 1
ATOM 1410 C C . TYR A 1 169 ? -10.549 0.512 28.380 1.00 91.69 169 TYR A C 1
ATOM 1412 O O . TYR A 1 169 ? -10.864 0.870 29.508 1.00 91.69 169 TYR A O 1
ATOM 1420 N N . GLU A 1 170 ? -9.319 0.685 27.912 1.00 90.25 170 GLU A N 1
ATOM 1421 C CA . GLU A 1 170 ? -8.241 1.290 28.692 1.00 90.25 170 GLU A CA 1
ATOM 1422 C C . GLU A 1 170 ? -8.350 2.820 28.703 1.00 90.25 170 GLU A C 1
ATOM 1424 O O . GLU A 1 170 ? -8.299 3.442 29.766 1.00 90.25 170 GLU A O 1
ATOM 1429 N N . ASN A 1 171 ? -8.586 3.430 27.537 1.00 90.12 171 ASN A N 1
ATOM 1430 C CA . ASN A 1 171 ? -8.367 4.864 27.327 1.00 90.12 171 ASN A CA 1
ATOM 1431 C C . ASN A 1 171 ? -9.624 5.736 27.479 1.00 90.12 171 ASN A C 1
ATOM 1433 O O . ASN A 1 171 ? -9.495 6.959 27.572 1.00 90.12 171 ASN A O 1
ATOM 1437 N N . TYR A 1 172 ? -10.824 5.140 27.521 1.00 87.81 172 TYR A N 1
ATOM 1438 C CA . TYR A 1 172 ? -12.096 5.860 27.673 1.00 87.81 172 TYR A CA 1
ATOM 1439 C C . TYR A 1 172 ? -12.820 5.437 28.944 1.00 87.81 172 TYR A C 1
ATOM 1441 O O . TYR A 1 172 ? -13.286 4.299 29.067 1.00 87.81 172 TYR A O 1
ATOM 1449 N N . SER A 1 173 ? -12.882 6.346 29.912 1.00 79.88 173 SER A N 1
ATOM 1450 C CA . SER A 1 173 ? -13.538 6.144 31.198 1.00 79.88 173 SER A CA 1
ATOM 1451 C C . SER A 1 173 ? -15.057 6.332 31.078 1.00 79.88 173 SER A C 1
ATOM 1453 O O . SER A 1 173 ? -15.652 6.175 30.006 1.00 79.88 173 SER A O 1
ATOM 1455 N N . GLU A 1 174 ? -15.725 6.558 32.202 1.00 74.19 174 GLU A N 1
ATOM 1456 C CA . GLU A 1 174 ? -17.169 6.751 32.229 1.00 74.19 174 GLU A CA 1
ATOM 1457 C C . GLU A 1 174 ? -17.575 8.026 31.479 1.00 74.19 174 GLU A C 1
ATOM 1459 O O . GLU A 1 174 ? -16.819 8.995 31.395 1.00 74.19 174 GLU A O 1
ATOM 1464 N N . ARG A 1 175 ? -18.796 8.026 30.930 1.00 74.69 175 ARG A N 1
ATOM 1465 C CA . ARG A 1 175 ? -19.356 9.152 30.159 1.00 74.69 175 ARG A CA 1
ATOM 1466 C C . ARG A 1 175 ? -18.498 9.558 28.948 1.00 74.69 175 ARG A C 1
ATOM 1468 O O . ARG A 1 175 ? -18.559 10.701 28.506 1.00 74.69 175 ARG A O 1
ATOM 1475 N N . GLY A 1 176 ? -17.693 8.636 28.417 1.00 70.88 176 GLY A N 1
ATOM 1476 C CA . GLY A 1 176 ? -16.873 8.855 27.225 1.00 70.88 176 GLY A CA 1
ATOM 1477 C C . GLY A 1 176 ? -15.674 9.792 27.413 1.00 70.88 176 GLY A C 1
ATOM 1478 O O . GLY A 1 176 ? -15.084 10.197 26.407 1.00 70.88 176 GLY A O 1
ATOM 1479 N N . ILE A 1 177 ? -15.302 10.127 28.657 1.00 77.44 177 ILE A N 1
ATOM 1480 C CA . ILE A 1 177 ? -14.109 10.935 28.950 1.00 77.44 177 ILE A CA 1
ATOM 1481 C C . ILE A 1 177 ? -12.875 10.123 28.562 1.00 77.44 177 ILE A C 1
ATOM 1483 O O . ILE A 1 177 ? -12.714 8.976 28.976 1.00 77.44 177 ILE A O 1
ATOM 1487 N N . SER A 1 178 ? -11.999 10.710 27.753 1.00 81.19 178 SER A N 1
ATOM 1488 C CA . SER A 1 178 ? -10.785 10.032 27.289 1.00 81.19 178 SER A CA 1
ATOM 1489 C C . SER A 1 178 ? -9.533 10.671 27.860 1.00 81.19 178 SER A C 1
ATOM 1491 O O . SER A 1 178 ? -9.488 11.891 28.025 1.00 81.19 178 SER A O 1
ATOM 1493 N N . ILE A 1 179 ? -8.474 9.881 28.031 1.00 79.00 179 ILE A N 1
ATOM 1494 C CA . ILE A 1 179 ? -7.157 10.409 28.418 1.00 79.00 179 ILE A CA 1
ATOM 1495 C C . ILE A 1 179 ? -6.615 11.449 27.422 1.00 79.00 179 ILE A C 1
ATOM 1497 O O . ILE A 1 179 ? -5.831 12.307 27.799 1.00 79.00 179 ILE A O 1
ATOM 1501 N N . TYR A 1 180 ? -7.075 11.429 26.168 1.00 77.38 180 TYR A N 1
ATOM 1502 C CA . TYR A 1 180 ? -6.656 12.358 25.116 1.00 77.38 180 TYR A CA 1
ATOM 1503 C C . TYR A 1 180 ? -7.293 13.749 25.221 1.00 77.38 180 TYR A C 1
ATOM 1505 O O . TYR A 1 180 ? -6.867 14.663 24.525 1.00 77.38 180 TYR A O 1
ATOM 1513 N N . GLN A 1 181 ? -8.316 13.920 26.063 1.00 71.00 181 GLN A N 1
ATOM 1514 C CA . GLN A 1 181 ? -8.914 15.232 26.333 1.00 71.00 181 GLN A CA 1
ATOM 1515 C C . GLN A 1 181 ? -8.152 15.997 27.420 1.00 71.00 181 GLN A C 1
ATOM 1517 O O . GLN A 1 181 ? -8.235 17.212 27.457 1.00 71.00 181 GLN A O 1
ATOM 1522 N N . ILE A 1 182 ? -7.378 15.300 28.258 1.00 58.97 182 ILE A N 1
ATOM 1523 C CA . ILE A 1 182 ? -6.667 15.875 29.413 1.00 58.97 182 ILE A CA 1
ATOM 1524 C C . ILE A 1 182 ? -5.379 16.613 28.986 1.00 58.97 182 ILE A C 1
ATOM 1526 O O . ILE A 1 182 ? -4.834 17.396 29.750 1.00 58.97 182 ILE A O 1
ATOM 1530 N N . PHE A 1 183 ? -4.895 16.387 27.759 1.00 51.31 183 PHE A N 1
ATOM 1531 C CA . PHE A 1 183 ? -3.643 16.964 27.242 1.00 51.31 183 PHE A CA 1
ATOM 1532 C C . PHE A 1 183 ? -3.839 18.074 26.195 1.00 51.31 183 PHE A C 1
ATOM 1534 O O . PHE A 1 183 ? -2.869 18.467 25.553 1.00 51.31 183 PHE A O 1
ATOM 1541 N N . ASN A 1 184 ? -5.074 18.536 25.982 1.00 44.19 184 ASN A N 1
ATOM 1542 C CA . ASN A 1 184 ? -5.392 19.612 25.033 1.00 44.19 184 ASN A CA 1
ATOM 1543 C C . ASN A 1 184 ? -5.811 20.928 25.720 1.00 44.19 184 ASN A C 1
ATOM 1545 O O . ASN A 1 184 ? -6.311 21.813 25.026 1.00 44.19 184 ASN A O 1
ATOM 1549 N N . ASP A 1 185 ? -5.582 21.047 27.032 1.00 41.03 185 ASP A N 1
ATOM 1550 C CA . ASP A 1 185 ? -5.732 22.286 27.811 1.00 41.03 185 ASP A CA 1
ATOM 1551 C C . ASP A 1 185 ? -4.358 22.877 28.170 1.00 41.03 185 ASP A C 1
ATOM 1553 O O . ASP A 1 185 ? -3.455 22.091 28.552 1.00 41.03 185 ASP A O 1
#

Sequence (185 aa):
MEGVKKIQQNQGKLGVFWHTQGSGKSYSMVFFSQKILRKLIGNWTFLIITDREDLDDQIYKNFAYAGVVTEPEQEVRAKNAEHLKLLLKEDHRYIFTLIQKFRTDKVKQVARELLEILKREKLVLDWRKRQQTRAGVEVTIKDILDKLPPSYSIEVYEKKCLEVYQHIYENYSERGISIYQIFND

Mean predicted aligned error: 8.65 Å

InterPro domains:
  IPR027417 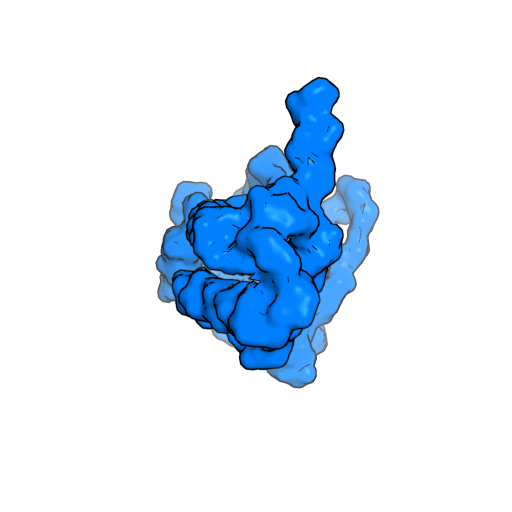P-loop containing nucleoside triphosphate hydrolase [G3DSA:3.40.50.300] (1-147)
  IPR027417 P-loop containing nucleoside triphosphate hydrolase [SSF52540] (2-105)
  IPR040980 SWI2/SNF2 ATPase [PF18766] (4-134)
  IPR051268 Type I restriction enzyme R subunit [PTHR30195] (4-107)

pLDDT: mean 89.09, std 9.28, range [41.03, 98.12]

Solvent-accessible surface area (backbone atoms only — not comparable to full-atom values): 10977 Å² total; per-residue (Å²): 110,68,50,66,78,42,18,76,84,46,76,74,45,76,80,86,86,88,78,64,89,89,73,50,65,64,58,51,50,51,54,51,51,53,49,44,70,74,73,47,91,75,93,68,61,47,78,48,76,35,87,45,69,73,58,44,53,53,48,50,48,53,40,43,76,68,64,72,53,87,67,62,70,80,78,35,40,44,78,34,59,69,49,38,59,50,51,74,74,48,99,48,59,55,35,39,38,48,57,67,48,62,61,52,66,63,58,56,49,43,53,50,52,46,51,53,52,36,43,76,71,40,27,36,79,61,23,91,78,36,68,70,40,44,51,51,46,54,50,51,50,47,64,47,56,65,73,49,79,92,82,64,54,70,70,55,47,54,51,49,50,49,53,52,48,50,51,46,66,73,46,36,50,61,64,41,46,38,68,77,64,72,74,77,115

Foldseek 3Di:
DVLVVCCVVVVNDSDDDDDDPPPPPLVVVLVVLVCCVVPPDDQAADEAEAADDVVLVVSVVVCVVVVNAPDDPVQQEQPAPVSVVVSVVDRHNYHYYYPVSDVDVLVVVLVVVLLVCCLVPQLAPPSVVDPVSLVVNLVSLLVSCVVDPPPDDPVVSVVVSVVVSVCCSVAAHHSRDGPVVVPPD